Protein AF-A0A3Q3BRS3-F1 (afdb_monomer_lite)

pLDDT: mean 77.52, std 19.72, range [28.55, 97.81]

InterPro domains:
  IPR001978 Troponin [PF00992] (96-228)
  IPR027707 Troponin T [PTHR11521] (53-273)
  IPR038077 Troponin domain superfamily [G3DSA:1.20.5.350] (182-274)
  IPR038077 Troponin domain superfamily [SSF90250] (189-273)

Structure (mmCIF, N/CA/C/O backbone):
data_AF-A0A3Q3BRS3-F1
#
_entry.id   AF-A0A3Q3BRS3-F1
#
loop_
_atom_site.group_PDB
_atom_site.id
_atom_site.type_symbol
_atom_site.label_atom_id
_atom_site.label_alt_id
_atom_site.label_comp_id
_atom_site.label_asym_id
_atom_site.label_entity_id
_atom_site.label_seq_id
_atom_site.pdbx_PDB_ins_code
_atom_site.Cartn_x
_atom_site.Cartn_y
_atom_site.Cartn_z
_atom_site.occupancy
_atom_site.B_iso_or_equiv
_atom_site.auth_seq_id
_atom_site.auth_comp_id
_atom_site.auth_asym_id
_atom_site.auth_atom_id
_atom_site.pdbx_PDB_model_num
ATOM 1 N N . MET A 1 1 ? 39.383 -42.566 -36.375 1.00 56.56 1 MET A N 1
ATOM 2 C CA . MET A 1 1 ? 37.999 -42.764 -35.882 1.00 56.56 1 MET A CA 1
ATOM 3 C C . MET A 1 1 ? 37.900 -42.861 -34.356 1.00 56.56 1 MET A C 1
ATOM 5 O O . MET A 1 1 ? 36.947 -42.321 -33.819 1.00 56.56 1 MET A O 1
ATOM 9 N N . TYR A 1 2 ? 38.883 -43.426 -33.644 1.00 54.88 2 TYR A N 1
ATOM 10 C CA . TYR A 1 2 ? 38.844 -43.575 -32.175 1.00 54.88 2 TYR A CA 1
ATOM 11 C C . TYR A 1 2 ? 38.894 -42.271 -31.343 1.00 54.88 2 TYR A C 1
ATOM 13 O O . TYR A 1 2 ? 38.404 -42.244 -30.218 1.00 54.88 2 TYR A O 1
ATOM 21 N N . LEU A 1 3 ? 39.441 -41.170 -31.878 1.00 55.19 3 LEU A N 1
ATOM 22 C CA . LEU A 1 3 ? 39.523 -39.889 -31.153 1.00 55.19 3 LEU A CA 1
ATOM 23 C C . LEU A 1 3 ? 38.164 -39.174 -31.035 1.00 55.19 3 LEU A C 1
ATOM 25 O O . LEU A 1 3 ? 37.848 -38.593 -30.001 1.00 55.19 3 LEU A O 1
ATOM 29 N N . LEU A 1 4 ? 37.346 -39.241 -32.089 1.00 57.59 4 LEU A N 1
ATOM 30 C CA . LEU A 1 4 ? 36.026 -38.600 -32.141 1.00 57.59 4 LEU A CA 1
ATOM 31 C C . LEU A 1 4 ? 35.026 -39.291 -31.209 1.00 57.59 4 LEU A C 1
ATOM 33 O O . LEU A 1 4 ? 34.247 -38.623 -30.535 1.00 57.59 4 LEU A O 1
ATOM 37 N N . THR A 1 5 ? 35.098 -40.619 -31.106 1.00 64.31 5 THR A N 1
ATOM 38 C CA . THR A 1 5 ? 34.280 -41.392 -30.164 1.00 64.31 5 THR A CA 1
ATOM 39 C C . THR A 1 5 ? 34.669 -41.114 -28.710 1.00 64.31 5 THR A C 1
ATOM 41 O O . THR A 1 5 ? 33.796 -41.043 -27.850 1.00 64.31 5 THR A O 1
ATOM 44 N N . TYR A 1 6 ? 35.957 -40.884 -28.431 1.00 67.69 6 TYR A N 1
ATOM 45 C CA . TYR A 1 6 ? 36.438 -40.555 -27.085 1.00 67.69 6 TYR A CA 1
ATOM 46 C C . TYR A 1 6 ? 35.995 -39.152 -26.634 1.00 67.69 6 TYR A C 1
ATOM 48 O O . TYR A 1 6 ? 35.529 -38.978 -25.508 1.00 67.69 6 TYR A O 1
ATOM 56 N N . PHE A 1 7 ? 36.058 -38.159 -27.529 1.00 68.25 7 PHE A N 1
ATOM 57 C CA . PHE A 1 7 ? 35.577 -36.800 -27.250 1.00 68.25 7 PHE A CA 1
ATOM 58 C C . PHE A 1 7 ? 34.060 -36.740 -27.046 1.00 68.25 7 PHE A C 1
ATOM 60 O O . PHE A 1 7 ? 33.596 -36.062 -26.130 1.00 68.25 7 PHE A O 1
ATOM 67 N N . ALA A 1 8 ? 33.290 -37.483 -27.846 1.00 66.94 8 ALA A N 1
ATOM 68 C CA . ALA A 1 8 ? 31.842 -37.567 -27.679 1.00 66.94 8 ALA A CA 1
ATOM 69 C C . ALA A 1 8 ? 31.458 -38.224 -26.341 1.00 66.94 8 ALA A C 1
ATOM 71 O O . ALA A 1 8 ? 30.594 -37.715 -25.632 1.00 66.94 8 ALA A O 1
ATOM 72 N N . CYS A 1 9 ? 32.142 -39.305 -25.952 1.00 62.88 9 CYS A N 1
ATOM 73 C CA . CYS A 1 9 ? 31.874 -40.003 -24.693 1.00 62.88 9 CYS A CA 1
ATOM 74 C C . CYS A 1 9 ? 32.249 -39.150 -23.463 1.00 62.88 9 CYS A C 1
ATOM 76 O O . CYS A 1 9 ? 31.481 -39.067 -22.507 1.00 62.88 9 CYS A O 1
ATOM 78 N N . SER A 1 10 ? 33.379 -38.434 -23.518 1.00 67.94 10 SER A N 1
ATOM 79 C CA . SER A 1 10 ? 33.815 -37.518 -22.451 1.00 67.94 10 SER A CA 1
ATOM 80 C C . SER A 1 10 ? 32.865 -36.325 -22.268 1.00 67.94 10 SER A C 1
ATOM 82 O O . SER A 1 10 ? 32.506 -35.977 -21.143 1.00 67.94 10 SER A O 1
ATOM 84 N N . ALA A 1 11 ? 32.375 -35.736 -23.366 1.00 69.81 11 ALA A N 1
ATOM 85 C CA . ALA A 1 11 ? 31.411 -34.636 -23.307 1.00 69.81 11 ALA A CA 1
ATOM 86 C C . ALA A 1 11 ? 30.069 -35.066 -22.687 1.00 69.81 11 ALA A C 1
ATOM 88 O O . ALA A 1 11 ? 29.505 -34.335 -21.874 1.00 69.81 11 ALA A O 1
ATOM 89 N N . ILE A 1 12 ? 29.584 -36.269 -23.012 1.00 73.06 12 ILE A N 1
ATOM 90 C CA . ILE A 1 12 ? 28.357 -36.828 -22.424 1.00 73.06 12 ILE A CA 1
ATOM 91 C C . ILE A 1 12 ? 28.544 -37.079 -20.923 1.00 73.06 12 ILE A C 1
ATOM 93 O O . ILE A 1 12 ? 27.662 -36.733 -20.136 1.00 73.06 12 ILE A O 1
ATOM 97 N N . LEU A 1 13 ? 29.703 -37.604 -20.510 1.00 72.00 13 LEU A N 1
ATOM 98 C CA . LEU A 1 13 ? 30.011 -37.841 -19.099 1.00 72.00 13 LEU A CA 1
ATOM 99 C C . LEU A 1 13 ? 30.055 -36.531 -18.294 1.00 72.00 13 LEU A C 1
ATOM 101 O O . LEU A 1 13 ? 29.516 -36.468 -17.192 1.00 72.00 13 LEU A O 1
ATOM 105 N N . LEU A 1 14 ? 30.637 -35.465 -18.855 1.00 72.25 14 LEU A N 1
ATOM 106 C CA . LEU A 1 14 ? 30.684 -34.146 -18.216 1.00 72.25 14 LEU A CA 1
ATOM 107 C C . LEU A 1 14 ? 29.297 -33.497 -18.106 1.00 72.25 14 LEU A C 1
ATOM 109 O O . LEU A 1 14 ? 28.989 -32.875 -17.088 1.00 72.25 14 LEU A O 1
ATOM 113 N N . ILE A 1 15 ? 28.429 -33.672 -19.105 1.00 72.06 15 ILE A N 1
ATOM 114 C CA . ILE A 1 15 ? 27.041 -33.186 -19.054 1.00 72.06 15 ILE A CA 1
ATOM 115 C C . ILE A 1 15 ? 26.241 -33.957 -17.996 1.00 72.06 15 ILE A C 1
ATOM 117 O O . ILE A 1 15 ? 25.484 -33.352 -17.236 1.00 72.06 15 ILE A O 1
ATOM 121 N N . TYR A 1 16 ? 26.446 -35.272 -17.886 1.00 67.62 16 TYR A N 1
ATOM 122 C CA . TYR A 1 16 ? 25.816 -36.086 -16.845 1.00 67.62 16 TYR A CA 1
ATOM 123 C C . TYR A 1 16 ? 26.307 -35.713 -15.443 1.00 67.62 16 TYR A C 1
ATOM 125 O O . TYR A 1 16 ? 25.488 -35.528 -14.547 1.00 67.62 16 TYR A O 1
ATOM 133 N N . LEU A 1 17 ? 27.617 -35.532 -15.248 1.00 64.69 17 LEU A N 1
ATOM 134 C CA . LEU A 1 17 ? 28.199 -35.149 -13.956 1.00 64.69 17 LEU A CA 1
ATOM 135 C C . LEU A 1 17 ? 27.763 -33.744 -13.519 1.00 64.69 17 LEU A C 1
ATOM 137 O O . LEU A 1 17 ? 27.418 -33.541 -12.356 1.00 64.69 17 LEU A O 1
ATOM 141 N N . THR A 1 18 ? 27.714 -32.782 -14.444 1.00 64.62 18 THR A N 1
ATOM 142 C CA . THR A 1 18 ? 27.226 -31.423 -14.150 1.00 64.62 18 THR A CA 1
ATOM 143 C C . THR A 1 18 ? 25.722 -31.400 -13.883 1.00 64.62 18 THR A C 1
ATOM 145 O O . THR A 1 18 ? 25.288 -30.713 -12.960 1.00 64.62 18 THR A O 1
ATOM 148 N N . SER A 1 19 ? 24.934 -32.209 -14.600 1.00 64.06 19 SER A N 1
ATOM 149 C CA . SER A 1 19 ? 23.496 -32.363 -14.342 1.00 64.06 19 SER A CA 1
ATOM 150 C C . SER A 1 19 ? 23.216 -33.046 -13.001 1.00 64.06 19 SER A C 1
ATOM 152 O O . SER A 1 19 ? 22.357 -32.575 -12.261 1.00 64.06 19 SER A O 1
ATOM 154 N N . LEU A 1 20 ? 23.964 -34.094 -12.627 1.00 59.91 20 LEU A N 1
ATOM 155 C CA . LEU A 1 20 ? 23.845 -34.736 -11.310 1.00 59.91 20 LEU A CA 1
ATOM 156 C C . LEU A 1 20 ? 24.247 -33.796 -10.171 1.00 59.91 20 LEU A C 1
ATOM 158 O O . LEU A 1 20 ? 23.610 -33.810 -9.119 1.00 59.91 20 LEU A O 1
ATOM 162 N N . HIS A 1 21 ? 25.285 -32.980 -10.358 1.00 63.59 21 HIS A N 1
ATOM 163 C CA . HIS A 1 21 ? 25.712 -32.015 -9.347 1.00 63.59 21 HIS A CA 1
ATOM 164 C C . HIS A 1 21 ? 24.680 -30.891 -9.176 1.00 63.59 21 HIS A C 1
ATOM 166 O O . HIS A 1 21 ? 24.388 -30.485 -8.054 1.00 63.59 21 HIS A O 1
ATOM 172 N N . TYR A 1 22 ? 24.070 -30.429 -10.273 1.00 59.56 22 TYR A N 1
ATOM 173 C CA . TYR A 1 22 ? 22.986 -29.447 -10.227 1.00 59.56 22 TYR A CA 1
ATOM 174 C C . TYR A 1 22 ? 21.724 -30.023 -9.573 1.00 59.56 22 TYR A C 1
ATOM 176 O O . TYR A 1 22 ? 21.098 -29.352 -8.757 1.00 59.56 22 TYR A O 1
ATOM 184 N N . PHE A 1 23 ? 21.393 -31.285 -9.866 1.00 60.50 23 PHE A N 1
ATOM 185 C CA . PHE A 1 23 ? 20.271 -31.988 -9.246 1.00 60.50 23 PHE A CA 1
ATOM 186 C C . PHE A 1 23 ? 20.494 -32.184 -7.741 1.00 60.50 23 PHE A C 1
ATOM 188 O O . PHE A 1 23 ? 19.597 -31.893 -6.959 1.00 60.50 23 PHE A O 1
ATOM 195 N N . ASN A 1 24 ? 21.706 -32.572 -7.325 1.00 65.06 24 ASN A N 1
ATOM 196 C CA . ASN A 1 24 ? 22.074 -32.652 -5.910 1.00 65.06 24 ASN A CA 1
ATOM 197 C C . ASN A 1 24 ? 22.022 -31.280 -5.227 1.00 65.06 24 ASN A C 1
ATOM 199 O O . ASN A 1 24 ? 21.492 -31.163 -4.133 1.00 65.06 24 ASN A O 1
ATOM 203 N N . TYR A 1 25 ? 22.512 -30.212 -5.856 1.00 67.50 25 TYR A N 1
ATOM 204 C CA . TYR A 1 25 ? 22.455 -28.878 -5.251 1.00 67.50 25 TYR A CA 1
ATOM 205 C C . TYR A 1 25 ? 21.010 -28.392 -5.058 1.00 67.50 25 TYR A C 1
ATOM 207 O O . TYR A 1 25 ? 20.679 -27.802 -4.029 1.00 67.50 25 TYR A O 1
ATOM 215 N N . LEU A 1 26 ? 20.132 -28.682 -6.023 1.00 66.56 26 LEU A N 1
ATOM 216 C CA . LEU A 1 26 ? 18.715 -28.344 -5.933 1.00 66.56 26 LEU A CA 1
ATOM 217 C C . LEU A 1 26 ? 18.011 -29.168 -4.848 1.00 66.56 26 LEU A C 1
ATOM 219 O O . LEU A 1 26 ? 17.257 -28.601 -4.061 1.00 66.56 26 LEU A O 1
ATOM 223 N N . THR A 1 27 ? 18.298 -30.470 -4.742 1.00 69.88 27 THR A N 1
ATOM 224 C CA . THR A 1 27 ? 17.746 -31.302 -3.666 1.00 69.88 27 THR A CA 1
ATOM 225 C C . THR A 1 27 ? 18.261 -30.844 -2.302 1.00 69.88 27 THR A C 1
ATOM 227 O O . THR A 1 27 ? 17.444 -30.617 -1.416 1.00 69.88 27 THR A O 1
ATOM 230 N N . TYR A 1 28 ? 19.565 -30.596 -2.133 1.00 72.12 28 TYR A N 1
ATOM 231 C CA . TYR A 1 28 ? 20.139 -30.049 -0.894 1.00 72.12 28 TYR A CA 1
ATOM 232 C C . TYR A 1 28 ? 19.520 -28.699 -0.507 1.00 72.12 28 TYR A C 1
ATOM 234 O O . TYR A 1 28 ? 19.203 -28.489 0.662 1.00 72.12 28 TYR A O 1
ATOM 242 N N . SER A 1 29 ? 19.292 -27.803 -1.471 1.00 75.12 29 SER A N 1
ATOM 243 C CA . SER A 1 29 ? 18.639 -26.514 -1.219 1.00 75.12 29 SER A CA 1
ATOM 244 C C . SER A 1 29 ? 17.191 -26.681 -0.757 1.00 75.12 29 SER A C 1
ATOM 246 O O . SER A 1 29 ? 16.761 -25.949 0.131 1.00 75.12 29 SER A O 1
ATOM 248 N N . VAL A 1 30 ? 16.441 -27.626 -1.332 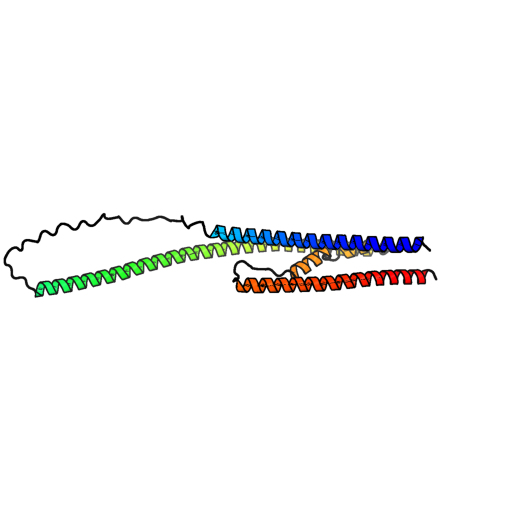1.00 75.44 30 VAL A N 1
ATOM 249 C CA . VAL A 1 30 ? 15.053 -27.915 -0.934 1.00 75.44 30 VAL A CA 1
ATOM 250 C C . VAL A 1 30 ? 15.010 -28.578 0.444 1.00 75.44 30 VAL A C 1
ATOM 252 O O . VAL A 1 30 ? 14.204 -28.173 1.277 1.00 75.44 30 VAL A O 1
ATOM 255 N N . TYR A 1 31 ? 15.916 -29.518 0.734 1.00 75.69 31 TYR A N 1
ATOM 256 C CA . TYR A 1 31 ? 16.049 -30.123 2.064 1.00 75.69 31 TYR A CA 1
ATOM 257 C C . TYR A 1 31 ? 16.415 -29.089 3.132 1.00 75.69 31 TYR A C 1
ATOM 259 O O . TYR A 1 31 ? 15.837 -29.115 4.215 1.00 75.69 31 TYR A O 1
ATOM 267 N N . LEU A 1 32 ? 17.317 -28.149 2.833 1.00 81.06 32 LEU A N 1
ATOM 268 C CA . LEU A 1 32 ? 17.697 -27.085 3.763 1.00 81.06 32 LEU A CA 1
ATOM 269 C C . LEU A 1 32 ? 16.533 -26.119 4.026 1.00 81.06 32 LEU A C 1
ATOM 271 O O . LEU A 1 32 ? 16.291 -25.762 5.173 1.00 81.06 32 LEU A O 1
ATOM 275 N N . LEU A 1 33 ? 15.775 -25.747 2.988 1.00 80.38 33 LEU A N 1
ATOM 276 C CA . LEU A 1 33 ? 14.562 -24.930 3.122 1.00 80.38 33 LEU A CA 1
ATOM 277 C C . LEU A 1 33 ? 13.484 -25.643 3.943 1.00 80.38 33 LEU A C 1
ATOM 279 O O . LEU A 1 33 ? 12.846 -25.022 4.788 1.00 80.38 33 LEU A O 1
ATOM 283 N N . HIS A 1 34 ? 13.314 -26.949 3.734 1.00 84.50 34 HIS A N 1
ATOM 284 C CA . HIS A 1 34 ? 12.371 -27.768 4.486 1.00 84.50 34 HIS A CA 1
ATOM 285 C C . HIS A 1 34 ? 12.792 -27.914 5.957 1.00 84.50 34 HIS A C 1
ATOM 287 O O . HIS A 1 34 ? 11.955 -27.805 6.848 1.00 84.50 34 HIS A O 1
ATOM 293 N N . LEU A 1 35 ? 14.088 -28.094 6.232 1.00 84.38 35 LEU A N 1
ATOM 294 C CA . LEU A 1 35 ? 14.627 -28.148 7.594 1.00 84.38 35 LEU A CA 1
ATOM 295 C C . LEU A 1 35 ? 14.466 -26.802 8.320 1.00 84.38 35 LEU A C 1
ATOM 297 O O . LEU A 1 35 ? 14.126 -26.778 9.498 1.00 84.38 35 LEU A O 1
ATOM 301 N N . LEU A 1 36 ? 14.655 -25.686 7.610 1.00 87.81 36 LEU A N 1
ATOM 302 C CA . LEU A 1 36 ? 14.482 -24.330 8.141 1.00 87.81 36 LEU A CA 1
ATOM 303 C C . LEU A 1 36 ? 12.999 -24.019 8.408 1.00 87.81 36 LEU A C 1
ATOM 305 O O . LEU A 1 36 ? 12.672 -23.439 9.438 1.00 87.81 36 LEU A O 1
ATOM 309 N N . LEU A 1 37 ? 12.092 -24.476 7.538 1.00 85.81 37 LEU A N 1
ATOM 310 C CA . LEU A 1 37 ? 10.646 -24.392 7.759 1.00 85.81 37 LEU A CA 1
ATOM 311 C C . LEU A 1 37 ? 10.212 -25.213 8.983 1.00 85.81 37 LEU A C 1
ATOM 313 O O . LEU A 1 37 ? 9.447 -24.713 9.804 1.00 85.81 37 LEU A O 1
ATOM 317 N N . ILE A 1 38 ? 10.719 -26.445 9.128 1.00 86.38 38 ILE A N 1
ATOM 318 C CA . ILE A 1 38 ? 10.467 -27.284 10.309 1.00 86.38 38 ILE A CA 1
ATOM 319 C C . ILE A 1 38 ? 10.988 -26.586 11.566 1.00 86.38 38 ILE A C 1
ATOM 321 O O . ILE A 1 38 ? 10.242 -26.491 12.532 1.00 86.38 38 ILE A O 1
ATOM 325 N N . ALA A 1 39 ? 12.212 -26.047 11.539 1.00 84.75 39 ALA A N 1
ATOM 326 C CA . ALA A 1 39 ? 12.790 -25.322 12.667 1.00 84.75 39 ALA A CA 1
ATOM 327 C C . ALA A 1 39 ? 11.922 -24.118 13.079 1.00 84.75 39 ALA A C 1
ATOM 329 O O . ALA A 1 39 ? 11.614 -23.971 14.260 1.00 84.75 39 ALA A O 1
ATOM 330 N N . LEU A 1 40 ? 11.455 -23.319 12.111 1.00 86.56 40 LEU A N 1
ATOM 331 C CA . LEU A 1 40 ? 10.566 -22.178 12.355 1.00 86.56 40 LEU A CA 1
ATOM 332 C C . LEU A 1 40 ? 9.203 -22.599 12.921 1.00 86.56 40 LEU A C 1
ATOM 334 O O . LEU A 1 40 ? 8.700 -21.964 13.846 1.00 86.56 40 LEU A O 1
ATOM 338 N N . LEU A 1 41 ? 8.619 -23.682 12.401 1.00 84.75 41 LEU A N 1
ATOM 339 C CA . LEU A 1 41 ? 7.368 -24.247 12.911 1.00 84.75 41 LEU A CA 1
ATOM 340 C C . LEU A 1 41 ? 7.532 -24.790 14.332 1.00 84.75 41 LEU A C 1
ATOM 342 O O . LEU A 1 41 ? 6.656 -24.572 15.161 1.00 84.75 41 LEU A O 1
ATOM 346 N N . THR A 1 42 ? 8.656 -25.444 14.638 1.00 84.12 42 THR A N 1
ATOM 347 C CA . THR A 1 42 ? 8.944 -25.919 15.995 1.00 84.12 42 THR A CA 1
ATOM 348 C C . THR A 1 42 ? 9.180 -24.770 16.966 1.00 84.12 42 THR A C 1
ATOM 350 O O . THR A 1 42 ? 8.658 -24.823 18.071 1.00 84.12 42 THR A O 1
ATOM 353 N N . THR A 1 43 ? 9.878 -23.699 16.566 1.00 80.62 43 THR A N 1
ATOM 354 C CA . THR A 1 43 ? 10.037 -22.507 17.415 1.00 80.62 43 THR A CA 1
ATOM 355 C C . THR A 1 43 ? 8.721 -21.768 17.615 1.00 80.62 43 THR A C 1
ATOM 357 O O . THR A 1 43 ? 8.470 -21.276 18.706 1.00 80.62 43 THR A O 1
ATOM 360 N N . PHE A 1 44 ? 7.857 -21.725 16.597 1.00 84.38 44 PHE A N 1
ATOM 361 C CA . PHE A 1 44 ? 6.526 -21.137 16.715 1.00 84.38 44 PHE A CA 1
ATOM 362 C C . PHE A 1 44 ? 5.642 -21.953 17.670 1.00 84.38 44 PHE A C 1
ATOM 364 O O . PHE A 1 44 ? 5.017 -21.373 18.547 1.00 84.38 44 PHE A O 1
ATOM 371 N N . LEU A 1 45 ? 5.656 -23.290 17.572 1.00 78.62 45 LEU A N 1
ATOM 372 C CA . LEU A 1 45 ? 4.925 -24.157 18.504 1.00 78.62 45 LEU A CA 1
ATOM 373 C C . LEU A 1 45 ? 5.453 -24.066 19.943 1.00 78.62 45 LEU A C 1
ATOM 375 O O . LEU A 1 45 ? 4.648 -24.028 20.866 1.00 78.62 45 LEU A O 1
ATOM 379 N N . LEU A 1 46 ? 6.777 -24.028 20.139 1.00 73.19 46 LEU A N 1
ATOM 380 C CA . LEU A 1 46 ? 7.369 -23.850 21.471 1.00 73.19 46 LEU A CA 1
ATOM 381 C C . LEU A 1 46 ? 7.010 -22.481 22.066 1.00 73.19 46 LEU A C 1
ATOM 383 O O . LEU A 1 46 ? 6.635 -22.414 23.230 1.00 73.19 46 LEU A O 1
ATOM 387 N N . CYS A 1 47 ? 7.038 -21.419 21.257 1.00 61.59 47 CYS A N 1
ATOM 388 C CA . CYS A 1 47 ? 6.655 -20.072 21.683 1.00 61.59 47 CYS A CA 1
ATOM 389 C C . CYS A 1 47 ? 5.156 -19.981 22.027 1.00 61.59 47 CYS A C 1
ATOM 391 O O . CYS A 1 47 ? 4.794 -19.359 23.019 1.00 61.59 47 CYS A O 1
ATOM 393 N N . SER A 1 48 ? 4.282 -20.678 21.288 1.00 58.00 48 SER A N 1
ATOM 394 C CA . SER A 1 48 ? 2.853 -20.779 21.627 1.00 58.00 48 SER A CA 1
ATOM 395 C C . SER A 1 48 ? 2.564 -21.595 22.894 1.00 58.00 48 SER A C 1
ATOM 397 O O . SER A 1 48 ? 1.482 -21.456 23.455 1.00 58.00 48 SER A O 1
ATOM 399 N N . SER A 1 49 ? 3.486 -22.450 23.351 1.00 45.97 49 SER A N 1
ATOM 400 C CA . SER A 1 49 ? 3.351 -23.161 24.632 1.00 45.97 49 SER A CA 1
ATOM 401 C C . SER A 1 49 ? 3.901 -22.375 25.827 1.00 45.97 49 SER A C 1
ATOM 403 O O . SER A 1 49 ? 3.478 -22.645 26.946 1.00 45.97 49 SER A O 1
ATOM 405 N N . GLU A 1 50 ? 4.789 -21.397 25.617 1.00 46.62 50 GLU A N 1
ATOM 406 C CA . GLU A 1 50 ? 5.276 -20.507 26.686 1.00 46.62 50 GLU A CA 1
ATOM 407 C C . GLU A 1 50 ? 4.281 -19.381 27.037 1.00 46.62 50 GLU A C 1
ATOM 409 O O . GLU A 1 50 ? 4.302 -18.894 28.162 1.00 46.62 50 GLU A O 1
ATOM 414 N N . GLU A 1 51 ? 3.343 -19.021 26.150 1.00 43.69 51 GLU A N 1
ATOM 415 C CA . GLU A 1 51 ? 2.310 -18.003 26.441 1.00 43.69 51 GLU A CA 1
ATOM 416 C C . GLU A 1 51 ? 1.119 -18.505 27.287 1.00 43.69 51 GLU A C 1
ATOM 418 O O . GLU A 1 51 ? 0.246 -17.717 27.637 1.00 43.69 51 GLU A O 1
ATOM 423 N N . GLN A 1 52 ? 1.066 -19.788 27.665 1.00 39.59 52 GLN A N 1
ATOM 424 C CA . GLN A 1 52 ? 0.029 -20.325 28.571 1.00 39.59 52 GLN A CA 1
ATOM 425 C C . GLN A 1 52 ? 0.505 -20.528 30.019 1.00 39.59 52 GLN A C 1
ATOM 427 O O . GLN A 1 52 ? -0.179 -21.185 30.801 1.00 39.59 52 GLN A O 1
ATOM 432 N N . GLY A 1 53 ? 1.660 -19.970 30.389 1.00 38.72 53 GLY A N 1
ATOM 433 C CA . GLY A 1 53 ? 2.256 -20.151 31.714 1.00 38.72 53 GLY A CA 1
ATOM 434 C C . GLY A 1 53 ? 2.922 -18.899 32.272 1.00 38.72 53 GLY A C 1
ATOM 435 O O . GLY A 1 53 ? 4.032 -18.995 32.787 1.00 38.72 53 GLY A O 1
ATOM 436 N N . VAL A 1 54 ? 2.270 -17.741 32.166 1.00 33.06 54 VAL A N 1
ATOM 437 C CA . VAL A 1 54 ? 2.546 -16.593 33.039 1.00 33.06 54 VAL A CA 1
ATOM 438 C C . VAL A 1 54 ? 1.198 -16.087 33.518 1.00 33.06 54 VAL A C 1
ATOM 440 O O . VAL A 1 54 ? 0.483 -15.402 32.791 1.00 33.06 54 VAL A O 1
ATOM 443 N N . ASP A 1 55 ? 0.848 -16.554 34.713 1.00 31.48 55 ASP A N 1
ATOM 444 C CA . ASP A 1 55 ? -0.315 -16.123 35.461 1.00 31.48 55 ASP A CA 1
ATOM 445 C C . ASP A 1 55 ? -0.343 -14.599 35.571 1.00 31.48 55 ASP A C 1
ATOM 447 O O . ASP A 1 55 ? 0.661 -13.925 35.815 1.00 31.48 55 ASP A O 1
ATOM 451 N N . GLU A 1 56 ? -1.551 -14.111 35.338 1.00 41.88 56 GLU A N 1
ATOM 452 C CA . GLU A 1 56 ? -2.066 -12.802 35.671 1.00 41.88 56 GLU A CA 1
ATOM 453 C C . GLU A 1 56 ? -1.694 -12.451 37.114 1.00 41.88 56 GLU A C 1
ATOM 455 O O . GLU A 1 56 ? -2.157 -13.116 38.031 1.00 41.88 56 GLU A O 1
ATOM 460 N N . GLU A 1 57 ? -0.909 -11.398 37.332 1.00 35.62 57 GLU A N 1
ATOM 461 C CA . GLU A 1 57 ? -0.960 -10.629 38.576 1.00 35.62 57 GLU A CA 1
ATOM 462 C C . GLU A 1 57 ? -0.273 -9.263 38.391 1.00 35.62 57 GLU A C 1
ATOM 464 O O . GLU A 1 57 ? 0.776 -9.154 37.760 1.00 35.62 57 GLU A O 1
ATOM 469 N N . GLU A 1 58 ? -0.911 -8.243 38.976 1.00 33.19 58 GLU A N 1
ATOM 470 C CA . GLU A 1 58 ? -0.466 -6.853 39.189 1.00 33.19 58 GLU A CA 1
ATOM 471 C C . GLU A 1 58 ? -0.809 -5.785 38.127 1.00 33.19 58 GLU A C 1
ATOM 473 O O . GLU A 1 58 ? 0.028 -5.306 37.371 1.00 33.19 58 GLU A O 1
ATOM 478 N N . GLU A 1 59 ? -2.046 -5.281 38.209 1.00 31.34 59 GLU A N 1
ATOM 479 C CA . GLU A 1 59 ? -2.290 -3.829 38.286 1.00 31.34 59 GLU A CA 1
ATOM 480 C C . GLU A 1 59 ? -3.527 -3.595 39.183 1.00 31.34 59 GLU A C 1
ATOM 482 O O . GLU A 1 59 ? -4.675 -3.625 38.741 1.00 31.34 59 GLU A O 1
ATOM 487 N N . GLN A 1 60 ? -3.284 -3.457 40.491 1.00 28.55 60 GLN A N 1
ATOM 488 C CA . GLN A 1 60 ? -4.231 -2.884 41.452 1.00 28.55 60 GLN A CA 1
ATOM 489 C C . GLN A 1 60 ? -3.975 -1.372 41.508 1.00 28.55 60 GLN A C 1
ATOM 491 O O . GLN A 1 60 ? -2.899 -0.949 41.924 1.00 28.55 60 GLN A O 1
ATOM 496 N N . GLU A 1 61 ? -4.957 -0.566 41.102 1.00 32.03 61 GLU A N 1
ATOM 497 C CA . GLU A 1 61 ? -5.073 0.820 41.565 1.00 32.03 61 GLU A CA 1
ATOM 498 C C . GLU A 1 61 ? -5.836 0.817 42.902 1.00 32.03 61 GLU A C 1
ATOM 500 O O . GLU A 1 61 ? -6.941 0.278 43.004 1.00 32.03 61 GLU A O 1
ATOM 505 N N . GLU A 1 62 ? -5.197 1.403 43.917 1.00 31.56 62 GLU A N 1
ATOM 506 C CA . GLU A 1 62 ? -5.793 1.951 45.143 1.00 31.56 62 GLU A CA 1
ATOM 507 C C . GLU A 1 62 ? -6.880 2.992 44.755 1.00 31.56 62 GLU A C 1
ATOM 509 O O . GLU A 1 62 ? -6.833 3.564 43.670 1.00 31.56 62 GLU A O 1
ATOM 514 N N . GLU A 1 63 ? -7.921 3.302 45.521 1.00 32.00 63 GLU A N 1
ATOM 515 C CA . GLU A 1 63 ? -8.039 3.466 46.966 1.00 32.00 63 GLU A CA 1
ATOM 516 C C . GLU A 1 63 ? -9.497 3.214 47.406 1.00 32.00 63 GLU A C 1
ATOM 518 O O . GLU A 1 63 ? -10.438 3.364 46.628 1.00 32.00 63 GLU A O 1
ATOM 523 N N . GLU A 1 64 ? -9.655 2.874 48.684 1.00 31.83 64 GLU A N 1
ATOM 524 C CA . GLU A 1 64 ? -10.383 3.653 49.705 1.00 31.83 64 GLU A CA 1
ATOM 525 C C . GLU A 1 64 ? -11.162 2.777 50.697 1.00 31.83 64 GLU A C 1
ATOM 527 O O . GLU A 1 64 ? -11.808 1.780 50.379 1.00 31.83 64 GLU A O 1
ATOM 532 N N . GLU A 1 65 ? -10.970 3.153 51.956 1.00 47.28 65 GLU A N 1
ATOM 533 C CA . GLU A 1 65 ? -11.262 2.434 53.181 1.00 47.28 65 GLU A CA 1
ATOM 534 C C . GLU A 1 65 ? -12.756 2.162 53.383 1.00 47.28 65 GLU A C 1
ATOM 536 O O . GLU A 1 65 ? -13.541 3.092 53.537 1.00 47.28 65 GLU A O 1
ATOM 541 N N . GLU A 1 66 ? -13.127 0.899 53.594 1.00 34.50 66 GLU A N 1
ATOM 542 C CA . GLU A 1 66 ? -14.241 0.588 54.488 1.00 34.50 66 GLU A CA 1
ATOM 543 C C . GLU A 1 66 ? -13.815 -0.455 55.519 1.00 34.50 66 GLU A C 1
ATOM 545 O O . GLU A 1 66 ? -13.376 -1.568 55.220 1.00 34.50 66 GLU A O 1
ATOM 550 N N . GLY A 1 67 ? -13.886 -0.014 56.774 1.00 34.62 67 GLY A N 1
ATOM 551 C CA . GLY A 1 67 ? -13.430 -0.721 57.950 1.00 34.62 67 GLY A CA 1
ATOM 552 C C . GLY A 1 67 ? -13.982 -2.136 58.047 1.00 34.62 67 GLY A C 1
ATOM 553 O O . GLY A 1 67 ? -15.189 -2.366 58.113 1.00 34.62 67 GLY A O 1
ATOM 554 N N . ILE A 1 68 ? -13.057 -3.081 58.190 1.00 33.12 68 ILE A N 1
ATOM 555 C CA . ILE A 1 68 ? -13.334 -4.395 58.753 1.00 33.12 68 ILE A CA 1
ATOM 556 C C . ILE A 1 68 ? -13.750 -4.172 60.210 1.00 33.12 68 ILE A C 1
ATOM 558 O O . ILE A 1 68 ? -12.933 -4.132 61.132 1.00 33.12 68 ILE A O 1
ATOM 562 N N . ILE A 1 69 ? -15.052 -4.014 60.422 1.00 37.03 69 ILE A N 1
ATOM 563 C CA . ILE A 1 69 ? -15.673 -4.295 61.708 1.00 37.03 69 ILE A CA 1
ATOM 564 C C . ILE A 1 69 ? -15.442 -5.793 61.936 1.00 37.03 69 ILE A C 1
ATOM 566 O O . ILE A 1 69 ? -15.906 -6.632 61.164 1.00 37.03 69 ILE A O 1
ATOM 570 N N . GLY A 1 70 ? -14.642 -6.115 62.957 1.00 41.97 70 GLY A N 1
ATOM 571 C CA . GLY A 1 70 ? -14.357 -7.484 63.386 1.00 41.97 70 GLY A CA 1
ATOM 572 C C . GLY A 1 70 ? -15.633 -8.301 63.635 1.00 41.97 70 GLY A C 1
ATOM 573 O O . GLY A 1 70 ? -16.732 -7.745 63.667 1.00 41.97 70 GLY A O 1
ATOM 574 N N . PRO A 1 71 ? -15.513 -9.628 63.816 1.00 39.16 71 PRO A N 1
ATOM 575 C CA . PRO A 1 71 ? -16.659 -10.531 63.860 1.00 39.16 71 PRO A CA 1
ATOM 576 C C . PRO A 1 71 ? -17.697 -10.001 64.849 1.00 39.16 71 PRO A C 1
ATOM 578 O O . PRO A 1 71 ? -17.373 -9.780 66.016 1.00 39.16 71 PRO A O 1
ATOM 581 N N . PHE A 1 72 ? -18.924 -9.763 64.376 1.00 37.84 72 PHE A N 1
ATOM 582 C CA . PHE A 1 72 ? -20.051 -9.387 65.223 1.00 37.84 72 PHE A CA 1
ATOM 583 C C . PHE A 1 72 ? -20.266 -10.512 66.240 1.00 37.84 72 PHE A C 1
ATOM 585 O O . PHE A 1 72 ? -20.912 -11.525 65.969 1.00 37.84 72 PHE A O 1
ATOM 592 N N . ILE A 1 73 ? -19.649 -10.358 67.409 1.00 42.00 73 ILE A N 1
ATOM 593 C CA . ILE A 1 73 ? -19.897 -11.175 68.584 1.00 42.00 73 ILE A CA 1
ATOM 594 C C . ILE A 1 73 ? -21.341 -10.871 68.955 1.00 42.00 73 ILE A C 1
ATOM 596 O O . ILE A 1 73 ? -21.630 -9.794 69.476 1.00 42.00 73 ILE A O 1
ATOM 600 N N . MET A 1 74 ? -22.257 -11.796 68.659 1.00 46.94 74 MET A N 1
ATOM 601 C CA . MET A 1 74 ? -23.604 -11.716 69.208 1.00 46.94 74 MET A CA 1
ATOM 602 C C . MET A 1 74 ? -23.478 -11.578 70.732 1.00 46.94 74 MET A C 1
ATOM 604 O O . MET A 1 74 ? -22.911 -12.476 71.367 1.00 46.94 74 MET A O 1
ATOM 608 N N . PRO A 1 75 ? -23.960 -10.484 71.347 1.00 44.34 75 PRO A N 1
ATOM 609 C CA . PRO A 1 75 ? -24.018 -10.418 72.794 1.00 44.34 75 PRO A CA 1
ATOM 610 C C . PRO A 1 75 ? -24.933 -11.550 73.258 1.00 44.34 75 PRO A C 1
ATOM 612 O O . PRO A 1 75 ? -26.028 -11.729 72.724 1.00 44.34 75 PRO A O 1
ATOM 615 N N . ASN A 1 76 ? -24.449 -12.341 74.218 1.00 38.47 76 ASN A N 1
ATOM 616 C CA . ASN A 1 76 ? -25.204 -13.404 74.875 1.00 38.47 76 ASN A CA 1
ATOM 617 C C . ASN A 1 76 ? -26.654 -12.948 75.105 1.00 38.47 76 ASN A C 1
ATOM 619 O O . ASN A 1 76 ? -26.882 -11.980 75.835 1.00 38.47 76 ASN A O 1
ATOM 623 N N . LEU A 1 77 ? -27.618 -13.641 74.485 1.00 48.50 77 LEU A N 1
ATOM 624 C CA . LEU A 1 77 ? -29.041 -13.478 74.768 1.00 48.50 77 LEU A CA 1
ATOM 625 C C . LEU A 1 77 ? -29.276 -13.886 76.226 1.00 48.50 77 LEU A C 1
ATOM 627 O O . LEU A 1 77 ? -29.553 -15.043 76.535 1.00 48.50 77 LEU A O 1
ATOM 631 N N . ILE A 1 78 ? -29.161 -12.925 77.135 1.00 50.69 78 ILE A N 1
ATOM 632 C CA . ILE A 1 78 ? -29.802 -13.010 78.439 1.00 50.69 78 ILE A CA 1
ATOM 633 C C . ILE A 1 78 ? -31.295 -12.811 78.158 1.00 50.69 78 ILE A C 1
ATOM 635 O O . ILE A 1 78 ? -31.660 -11.760 77.624 1.00 50.69 78 ILE A O 1
ATOM 639 N N . PRO A 1 79 ? -32.165 -13.789 78.473 1.00 52.59 79 PRO A N 1
ATOM 640 C CA . PRO A 1 79 ? -33.600 -13.623 78.303 1.00 52.59 79 PRO A CA 1
ATOM 641 C C . PRO A 1 79 ? -34.035 -12.383 79.092 1.00 52.59 79 PRO A C 1
ATOM 643 O O . PRO A 1 79 ? -33.776 -12.331 80.301 1.00 52.59 79 PRO A O 1
ATOM 646 N N . PRO A 1 80 ? -34.647 -11.368 78.457 1.00 55.03 80 PRO A N 1
ATOM 647 C CA . PRO A 1 80 ? -35.137 -10.218 79.192 1.00 55.03 80 PRO A CA 1
ATOM 648 C C . PRO A 1 80 ? -36.169 -10.724 80.199 1.00 55.03 80 PRO A C 1
ATOM 650 O O . PRO A 1 80 ? -37.175 -11.332 79.827 1.00 55.03 80 PRO A O 1
ATOM 653 N N . LYS A 1 81 ? -35.893 -10.518 81.493 1.00 50.06 81 LYS A N 1
ATOM 654 C CA . LYS A 1 81 ? -36.895 -10.722 82.538 1.00 50.06 81 LYS A CA 1
ATOM 655 C C . LYS A 1 81 ? -38.067 -9.809 82.210 1.00 50.06 81 LYS A C 1
ATOM 657 O O . LYS A 1 81 ? -37.913 -8.593 82.238 1.00 50.06 81 LYS A O 1
ATOM 662 N N . ILE A 1 82 ? -39.201 -10.423 81.894 1.00 52.62 82 ILE A N 1
ATOM 663 C CA . ILE A 1 82 ? -40.498 -9.770 81.756 1.00 52.62 82 ILE A CA 1
ATOM 664 C C . ILE A 1 82 ? -40.806 -9.121 83.115 1.00 52.62 82 ILE A C 1
ATOM 666 O O . ILE A 1 82 ? -40.919 -9.856 84.099 1.00 52.62 82 ILE A O 1
ATOM 670 N N . PRO A 1 83 ? -40.894 -7.783 83.222 1.00 58.59 83 PRO A N 1
ATOM 671 C CA . PRO A 1 83 ? -41.520 -7.151 84.369 1.00 58.59 83 PRO A CA 1
ATOM 672 C C . PRO A 1 83 ? -43.026 -7.372 84.241 1.00 58.59 83 PRO A C 1
ATOM 674 O O . PRO A 1 83 ? -43.619 -7.125 83.190 1.00 58.59 83 PRO A O 1
ATOM 677 N N . ASP A 1 84 ? -43.604 -7.903 85.309 1.00 51.38 84 ASP A N 1
ATOM 678 C CA . ASP A 1 84 ? -44.998 -8.299 85.413 1.00 51.38 84 ASP A CA 1
ATOM 679 C C . ASP A 1 84 ? -45.979 -7.183 85.012 1.00 51.38 84 ASP A C 1
ATOM 681 O O . ASP A 1 84 ? -45.983 -6.094 85.580 1.00 51.38 84 ASP A O 1
ATOM 685 N N . GLY A 1 85 ? -46.899 -7.525 84.106 1.00 56.09 85 GLY A N 1
ATOM 686 C CA . GLY A 1 85 ? -48.301 -7.159 84.302 1.00 56.09 85 GLY A CA 1
ATOM 687 C C . GLY A 1 85 ? -48.797 -5.800 83.808 1.00 56.09 85 GLY A C 1
ATOM 688 O O . GLY A 1 85 ? -49.742 -5.291 84.405 1.00 56.09 85 GLY A O 1
ATOM 689 N N . GLU A 1 86 ? -48.288 -5.257 82.699 1.00 60.25 86 GLU A N 1
ATOM 690 C CA . GLU A 1 86 ? -49.021 -4.226 81.946 1.00 60.25 86 GLU A CA 1
ATOM 691 C C . GLU A 1 86 ? -49.510 -4.788 80.605 1.00 60.25 86 GLU A C 1
ATOM 693 O O . GLU A 1 86 ? -48.792 -5.477 79.880 1.00 60.25 86 GLU A O 1
ATOM 698 N N . ARG A 1 87 ? -50.799 -4.585 80.335 1.00 62.00 87 ARG A N 1
ATOM 699 C CA . ARG A 1 87 ? -51.568 -5.246 79.277 1.00 62.00 87 ARG A CA 1
ATOM 700 C C . ARG A 1 87 ? -50.950 -4.931 77.908 1.00 62.00 87 ARG A C 1
ATOM 702 O O . ARG A 1 87 ? -51.111 -3.830 77.398 1.00 62.00 87 ARG A O 1
ATOM 709 N N . VAL A 1 88 ? -50.245 -5.901 77.327 1.00 61.88 88 VAL A N 1
ATOM 710 C CA . VAL A 1 88 ? -49.622 -5.774 76.003 1.00 61.88 88 VAL A CA 1
ATOM 711 C C . VAL A 1 88 ? -50.726 -5.633 74.954 1.00 61.88 88 VAL A C 1
ATOM 713 O O . VAL A 1 88 ? -51.477 -6.577 74.710 1.00 61.88 88 VAL A O 1
ATOM 716 N N . ASP A 1 89 ? -50.853 -4.445 74.368 1.00 74.38 89 ASP A N 1
ATOM 717 C CA . ASP A 1 89 ? -51.829 -4.171 73.317 1.00 74.38 89 ASP A CA 1
ATOM 718 C C . ASP A 1 89 ? -51.292 -4.686 71.971 1.00 74.38 89 ASP A C 1
ATOM 720 O O . ASP A 1 89 ? -50.379 -4.114 71.369 1.00 74.38 89 ASP A O 1
ATOM 724 N N . PHE A 1 90 ? -51.818 -5.823 71.514 1.00 74.44 90 PHE A N 1
ATOM 725 C CA . PHE A 1 90 ? -51.387 -6.467 70.270 1.00 74.44 90 PHE A CA 1
ATOM 726 C C . PHE A 1 90 ? -51.635 -5.587 69.035 1.00 74.44 90 PHE A C 1
ATOM 728 O O . PHE A 1 90 ? -50.874 -5.673 68.067 1.00 74.44 90 PHE A O 1
ATOM 735 N N . ASP A 1 91 ? -52.627 -4.694 69.089 1.00 83.56 91 ASP A N 1
ATOM 736 C CA . ASP A 1 91 ? -52.899 -3.743 68.011 1.00 83.56 91 ASP A CA 1
ATOM 737 C C . ASP A 1 91 ? -51.818 -2.653 67.932 1.00 83.56 91 ASP A C 1
ATOM 739 O O . ASP A 1 91 ? -51.492 -2.176 66.842 1.00 83.56 91 ASP A O 1
ATOM 743 N N . ASP A 1 92 ? -51.211 -2.281 69.064 1.00 86.75 92 ASP A N 1
ATOM 744 C CA . ASP A 1 92 ? -50.104 -1.318 69.114 1.00 86.75 92 ASP A CA 1
ATOM 745 C C . ASP A 1 92 ? -48.813 -1.909 68.532 1.00 86.75 92 ASP A C 1
ATOM 747 O O . ASP A 1 92 ? -48.109 -1.257 67.760 1.00 86.75 92 ASP A O 1
ATOM 751 N N . ILE A 1 93 ? -48.546 -3.189 68.806 1.00 84.06 93 ILE A N 1
ATOM 752 C CA . ILE A 1 93 ? -47.423 -3.920 68.200 1.00 84.06 93 ILE A CA 1
ATOM 753 C C . ILE A 1 93 ? -47.602 -4.032 66.682 1.00 84.06 93 ILE A C 1
ATOM 755 O O . ILE A 1 93 ? -46.635 -3.874 65.931 1.00 84.06 93 ILE A O 1
ATOM 759 N N . HIS A 1 94 ? -48.825 -4.296 66.213 1.00 87.50 94 HIS A N 1
ATOM 760 C CA . HIS A 1 94 ? -49.100 -4.396 64.783 1.00 87.50 94 HIS A CA 1
ATOM 761 C C . HIS A 1 94 ? -48.962 -3.042 64.071 1.00 87.50 94 HIS A C 1
ATOM 763 O O . HIS A 1 94 ? -48.313 -2.974 63.027 1.00 87.50 94 HIS A O 1
ATOM 769 N N . ARG A 1 95 ? -49.478 -1.951 64.659 1.00 92.38 95 ARG A N 1
ATOM 770 C CA . ARG A 1 95 ? -49.284 -0.585 64.136 1.00 92.38 95 ARG A CA 1
ATOM 771 C C . ARG A 1 95 ? -47.810 -0.196 64.069 1.00 92.38 95 ARG A C 1
ATOM 773 O O . ARG A 1 95 ? -47.357 0.224 63.011 1.00 92.38 95 ARG A O 1
ATOM 780 N N . LYS A 1 96 ? -47.049 -0.409 65.147 1.00 91.50 96 LYS A N 1
ATOM 781 C CA . LYS A 1 96 ? -45.606 -0.109 65.188 1.00 91.50 96 LYS A CA 1
ATOM 782 C C . LYS A 1 96 ? -44.808 -0.916 64.172 1.00 91.50 96 LYS A C 1
ATOM 784 O O . LYS A 1 96 ? -43.833 -0.417 63.622 1.00 91.50 96 LYS A O 1
ATOM 789 N N . ARG A 1 97 ? -45.215 -2.161 63.901 1.00 91.31 97 ARG A N 1
ATOM 790 C CA . ARG A 1 97 ? -44.620 -2.956 62.822 1.00 91.31 97 ARG A CA 1
ATOM 791 C C . ARG A 1 97 ? -44.903 -2.319 61.463 1.00 91.31 97 ARG A C 1
ATOM 793 O O . ARG A 1 97 ? -43.958 -2.074 60.730 1.00 91.31 97 ARG A O 1
ATOM 800 N N . MET A 1 98 ? -46.166 -2.009 61.170 1.00 89.00 98 MET A N 1
ATOM 801 C CA . MET A 1 98 ? -46.563 -1.402 59.896 1.00 89.00 98 MET A CA 1
ATOM 802 C C . MET A 1 98 ? -45.863 -0.056 59.652 1.00 89.00 98 MET A C 1
ATOM 804 O O . MET A 1 98 ? -45.399 0.208 58.551 1.00 89.00 98 MET A O 1
ATOM 808 N N . GLU A 1 99 ? -45.760 0.784 60.682 1.00 93.31 99 GLU A N 1
ATOM 809 C CA . GLU A 1 99 ? -45.109 2.095 60.609 1.00 93.31 99 GLU A CA 1
ATOM 810 C C . GLU A 1 99 ? -43.599 1.979 60.371 1.00 93.31 99 GLU A C 1
ATOM 812 O O . GLU A 1 99 ? -43.046 2.676 59.524 1.00 93.31 99 GLU A O 1
ATOM 817 N N . LYS A 1 100 ? -42.936 1.044 61.059 1.00 94.94 100 LYS A N 1
ATOM 818 C CA . LYS A 1 100 ? -41.507 0.776 60.879 1.00 94.94 100 LYS A CA 1
ATOM 819 C C . LYS A 1 100 ? -41.206 0.206 59.495 1.00 94.94 100 LYS A C 1
ATOM 821 O O . LYS A 1 100 ? -40.280 0.675 58.848 1.00 94.94 100 LYS A O 1
ATOM 826 N N . ASP A 1 101 ? -42.006 -0.751 59.033 1.00 93.94 101 ASP A N 1
ATOM 827 C CA . ASP A 1 101 ? -41.831 -1.371 57.720 1.00 93.94 101 ASP A CA 1
ATOM 828 C C . ASP A 1 101 ? -42.108 -0.346 56.591 1.00 93.94 101 ASP A C 1
ATOM 830 O O . ASP A 1 101 ? -41.429 -0.347 55.566 1.00 93.94 101 ASP A O 1
ATOM 834 N N . LEU A 1 102 ? -43.052 0.588 56.791 1.00 94.94 102 LEU A N 1
ATOM 835 C CA . LEU A 1 102 ? -43.303 1.700 55.865 1.00 94.94 102 LEU A CA 1
ATOM 836 C C . LEU A 1 102 ? -42.136 2.697 55.825 1.00 94.94 102 LEU A C 1
ATOM 838 O O . LEU A 1 102 ? -41.747 3.138 54.744 1.00 94.94 102 LEU A O 1
ATOM 842 N N . MET A 1 103 ? -41.580 3.044 56.987 1.00 93.88 103 MET A N 1
ATOM 843 C CA . MET A 1 103 ? -40.441 3.957 57.093 1.00 93.88 103 MET A CA 1
ATOM 844 C C . MET A 1 103 ? -39.171 3.339 56.493 1.00 93.88 103 MET A C 1
ATOM 846 O O . MET A 1 103 ? -38.484 3.991 55.716 1.00 93.88 103 MET A O 1
ATOM 850 N N . GLU A 1 104 ? -38.902 2.063 56.776 1.00 93.06 104 GLU A N 1
ATOM 851 C CA . GLU A 1 104 ? -37.783 1.312 56.196 1.00 93.06 104 GLU A CA 1
ATOM 852 C C . GLU A 1 104 ? -37.899 1.222 54.669 1.00 93.06 104 GLU A C 1
ATOM 854 O O . GLU A 1 104 ? -36.921 1.452 53.958 1.00 93.06 104 GLU A O 1
ATOM 859 N N . LEU A 1 105 ? -39.108 0.978 54.149 1.00 95.62 105 LEU A N 1
ATOM 860 C CA . LEU A 1 105 ? -39.356 0.969 52.709 1.00 95.62 105 LEU A CA 1
ATOM 861 C C . LEU A 1 105 ? -39.107 2.345 52.074 1.00 95.62 105 LEU A C 1
ATOM 863 O O . LEU A 1 105 ? -38.498 2.416 51.009 1.00 95.62 105 LEU A O 1
ATOM 867 N N . GLN A 1 106 ? -39.548 3.433 52.712 1.00 94.38 106 GLN A N 1
ATOM 868 C CA . GLN A 1 106 ? -39.291 4.795 52.233 1.00 94.38 106 GLN A CA 1
ATOM 869 C C . GLN A 1 106 ? -37.793 5.114 52.207 1.00 94.38 106 GLN A C 1
ATOM 871 O O . GLN A 1 106 ? -37.298 5.586 51.184 1.00 94.38 106 GLN A O 1
ATOM 876 N N . THR A 1 107 ? -37.064 4.792 53.279 1.00 94.88 107 THR A N 1
ATOM 877 C CA . THR A 1 107 ? -35.610 4.985 53.337 1.00 94.88 107 THR A CA 1
ATOM 878 C C . THR A 1 107 ? -34.891 4.157 52.274 1.00 94.88 107 THR A C 1
ATOM 880 O O . THR A 1 107 ? -34.010 4.676 51.596 1.00 94.88 107 THR A O 1
ATOM 883 N N . LEU A 1 108 ? -35.277 2.894 52.065 1.00 96.69 108 LEU A N 1
ATOM 884 C CA . LEU A 1 108 ? -34.652 2.042 51.051 1.00 96.69 108 LEU A CA 1
ATOM 885 C C . LEU A 1 108 ? -34.883 2.573 49.630 1.00 96.69 108 LEU A C 1
ATOM 887 O O . LEU A 1 108 ? -33.974 2.532 48.801 1.00 96.69 108 LEU A O 1
ATOM 891 N N . ILE A 1 109 ? -36.085 3.089 49.355 1.00 95.62 109 ILE A N 1
ATOM 892 C CA . ILE A 1 109 ? -36.411 3.741 48.083 1.00 95.62 109 ILE A CA 1
ATOM 893 C C . ILE A 1 109 ? -35.510 4.962 47.874 1.00 95.62 109 ILE A C 1
ATOM 895 O O . ILE A 1 109 ? -34.874 5.074 46.828 1.00 95.62 109 ILE A O 1
ATOM 899 N N . GLU A 1 110 ? -35.429 5.856 48.859 1.00 96.25 110 GLU A N 1
ATOM 900 C CA . GLU A 1 110 ? -34.647 7.093 48.767 1.00 96.25 110 GLU A CA 1
ATOM 901 C C . GLU A 1 110 ? -33.151 6.808 48.575 1.00 96.25 110 GLU A C 1
ATOM 903 O O . GLU A 1 110 ? -32.554 7.296 47.616 1.00 96.25 110 GLU A O 1
ATOM 908 N N . VAL A 1 111 ? -32.584 5.907 49.384 1.00 97.12 111 VAL A N 1
ATOM 909 C CA . VAL A 1 111 ? -31.182 5.476 49.270 1.00 97.12 111 VAL A CA 1
ATOM 910 C C . VAL A 1 111 ? -30.892 4.867 47.898 1.00 97.12 111 VAL A C 1
ATOM 912 O O . VAL A 1 111 ? -29.861 5.176 47.301 1.00 97.12 111 VAL A O 1
ATOM 915 N N . HIS A 1 112 ? -31.787 4.031 47.358 1.00 97.06 112 HIS A N 1
ATOM 916 C CA . HIS A 1 112 ? -31.581 3.421 46.043 1.00 97.06 112 HIS A CA 1
ATOM 917 C C . HIS A 1 112 ? -31.561 4.465 44.920 1.00 97.06 112 HIS A C 1
ATOM 919 O O . HIS A 1 112 ? -30.698 4.412 44.043 1.00 97.06 112 HIS A O 1
ATOM 925 N N . PHE A 1 113 ? -32.480 5.435 44.945 1.00 97.50 113 PHE A N 1
ATOM 926 C CA . PHE A 1 113 ? -32.522 6.492 43.934 1.00 97.50 113 PHE A CA 1
ATOM 927 C C . PHE A 1 113 ? -31.343 7.460 44.049 1.00 97.50 113 PHE A C 1
ATOM 929 O O . PHE A 1 113 ? -30.769 7.826 43.023 1.00 97.50 113 PHE A O 1
ATOM 936 N N . GLU A 1 114 ? -30.953 7.856 45.260 1.00 96.50 114 GLU A N 1
ATOM 937 C CA . GLU A 1 114 ? -29.796 8.730 45.467 1.00 96.50 114 GLU A CA 1
ATOM 938 C C . GLU A 1 114 ? -28.484 8.048 45.077 1.00 96.50 114 GLU A C 1
ATOM 940 O O . GLU A 1 114 ? -27.680 8.647 44.362 1.00 96.50 114 GLU A O 1
ATOM 945 N N . SER A 1 115 ? -28.296 6.781 45.462 1.00 96.44 115 SER A N 1
ATOM 946 C CA . SER A 1 115 ? -27.132 5.979 45.070 1.00 96.44 115 SER A CA 1
ATOM 947 C C . SER A 1 115 ? -27.030 5.863 43.547 1.00 96.44 115 SER A C 1
ATOM 949 O O . SER A 1 115 ? -26.007 6.234 42.972 1.00 96.44 115 SER A O 1
ATOM 951 N N . ARG A 1 116 ? -28.115 5.464 42.869 1.00 96.62 116 ARG A N 1
ATOM 952 C CA . ARG A 1 116 ? -28.150 5.352 41.401 1.00 96.62 116 ARG A CA 1
ATOM 953 C C . ARG A 1 116 ? -27.894 6.680 40.700 1.00 96.62 116 ARG A C 1
ATOM 955 O O . ARG A 1 116 ? -27.181 6.716 39.702 1.00 96.62 116 ARG A O 1
ATOM 962 N N . LYS A 1 117 ? -28.459 7.773 41.215 1.00 96.94 117 LYS A N 1
ATOM 963 C CA . LYS A 1 117 ? -28.256 9.111 40.657 1.00 96.94 117 LYS A CA 1
ATOM 964 C C . LYS A 1 117 ? -26.799 9.556 40.790 1.00 96.94 117 LYS A C 1
ATOM 966 O O . LYS A 1 117 ? -26.239 10.067 39.825 1.00 96.94 117 LYS A O 1
ATOM 971 N N . LYS A 1 118 ? -26.183 9.335 41.954 1.00 97.19 118 LYS A N 1
ATOM 972 C CA . LYS A 1 118 ? -24.777 9.673 42.199 1.00 97.19 118 LYS A CA 1
ATOM 973 C C . LYS A 1 118 ? -23.843 8.862 41.293 1.00 97.19 118 LYS A C 1
ATOM 975 O O . LYS A 1 118 ? -22.996 9.446 40.624 1.00 97.19 118 LYS A O 1
ATOM 980 N N . GLU A 1 119 ? -24.067 7.552 41.183 1.00 94.88 119 GLU A N 1
ATOM 981 C CA . GLU A 1 119 ? -23.326 6.682 40.258 1.00 94.88 119 GLU A CA 1
ATOM 982 C C . GLU A 1 119 ? -23.458 7.136 38.796 1.00 94.88 119 GLU A C 1
ATOM 984 O O . GLU A 1 119 ? -22.481 7.152 38.047 1.00 94.88 119 GLU A O 1
ATOM 989 N N . GLU A 1 120 ? -24.665 7.512 38.360 1.00 95.75 120 GLU A N 1
ATOM 990 C CA . GLU A 1 120 ? -24.892 7.998 36.997 1.00 95.75 120 GLU A CA 1
ATOM 991 C C . GLU A 1 120 ? -24.178 9.328 36.733 1.00 95.75 120 GLU A C 1
ATOM 993 O O . GLU A 1 120 ? -23.560 9.484 35.676 1.00 95.75 120 GLU A O 1
ATOM 998 N N . GLU A 1 121 ? -24.206 10.264 37.682 1.00 96.50 121 GLU A N 1
ATOM 999 C CA . GLU A 1 121 ? -23.485 11.536 37.578 1.00 96.50 121 GLU A CA 1
ATOM 1000 C C . GLU A 1 121 ? -21.964 11.320 37.496 1.00 96.50 121 GLU A C 1
ATOM 1002 O O . GLU A 1 121 ? -21.307 11.902 36.628 1.00 96.50 121 GLU A O 1
ATOM 1007 N N . GLU A 1 122 ? -21.400 10.433 38.319 1.00 95.88 122 GLU A N 1
ATOM 1008 C CA . GLU A 1 122 ? -19.975 10.079 38.289 1.00 95.88 122 GLU A CA 1
ATOM 1009 C C . GLU A 1 122 ? -19.577 9.413 36.964 1.00 95.88 122 GLU A C 1
ATOM 1011 O O . GLU A 1 122 ? -18.569 9.778 36.342 1.00 95.88 122 GLU A O 1
ATOM 1016 N N . LEU A 1 123 ? -20.404 8.488 36.467 1.00 95.81 123 LEU A N 1
ATOM 1017 C CA . LEU A 1 123 ? -20.185 7.823 35.185 1.00 95.81 123 LEU A CA 1
ATOM 1018 C C . LEU A 1 123 ? -20.224 8.824 34.022 1.00 95.81 123 LEU A C 1
ATOM 1020 O O . LEU A 1 123 ? -19.414 8.736 33.093 1.00 95.81 123 LEU A O 1
ATOM 1024 N N . VAL A 1 124 ? -21.156 9.780 34.053 1.00 96.00 124 VAL A N 1
ATOM 1025 C CA . VAL A 1 124 ? -21.259 10.846 33.047 1.00 96.00 124 VAL A CA 1
ATOM 1026 C C . VAL A 1 124 ? -20.018 11.737 33.082 1.00 96.00 124 VAL A C 1
ATOM 1028 O O . VAL A 1 124 ? -19.407 11.948 32.032 1.00 96.00 124 VAL A O 1
ATOM 1031 N N . GLN A 1 125 ? -19.577 12.181 34.261 1.00 97.56 125 GLN A N 1
ATOM 1032 C CA . GLN A 1 125 ? -18.362 12.993 34.405 1.00 97.56 125 GLN A CA 1
ATOM 1033 C C . GLN A 1 125 ? -17.107 12.250 33.923 1.00 97.56 125 GLN A C 1
ATOM 1035 O O . GLN A 1 125 ? -16.232 12.829 33.270 1.00 97.56 125 GLN A O 1
ATOM 1040 N N . LEU A 1 126 ? -16.994 10.950 34.210 1.00 97.06 126 LEU A N 1
ATOM 1041 C CA . LEU A 1 126 ? -15.882 10.131 33.732 1.00 97.06 126 LEU A CA 1
ATOM 1042 C C . LEU A 1 126 ? -15.896 10.001 32.203 1.00 97.06 126 LEU A C 1
ATOM 1044 O O . LEU A 1 126 ? -14.859 10.200 31.560 1.00 97.06 126 LEU A O 1
ATOM 1048 N N . LYS A 1 127 ? -17.064 9.730 31.609 1.00 96.25 127 LYS A N 1
ATOM 1049 C CA . LYS A 1 127 ? -17.237 9.675 30.149 1.00 96.25 127 LYS A CA 1
ATOM 1050 C C . LYS A 1 127 ? -16.881 11.003 29.490 1.00 96.25 127 LYS A C 1
ATOM 1052 O O . LYS A 1 127 ? -16.153 10.999 28.500 1.00 96.25 127 LYS A O 1
ATOM 1057 N N . GLU A 1 128 ? -17.313 12.125 30.056 1.00 97.50 128 GLU A N 1
ATOM 1058 C CA . GLU A 1 128 ? -16.986 13.457 29.545 1.00 97.50 128 GLU A CA 1
ATOM 1059 C C . GLU A 1 128 ? -15.471 13.720 29.583 1.00 97.50 128 GLU A C 1
ATOM 1061 O O . GLU A 1 128 ? -14.892 14.167 28.590 1.00 97.50 128 GLU A O 1
ATOM 1066 N N . ARG A 1 129 ? -14.779 13.351 30.672 1.00 97.56 129 ARG A N 1
ATOM 1067 C CA . ARG A 1 129 ? -13.308 13.455 30.757 1.00 97.56 129 ARG A CA 1
ATOM 1068 C C . ARG A 1 129 ? -12.593 12.571 29.733 1.00 97.56 129 ARG A C 1
ATOM 1070 O O . ARG A 1 129 ? -11.572 12.980 29.171 1.00 97.56 129 ARG A O 1
ATOM 1077 N N . ILE A 1 130 ? -13.081 11.354 29.493 1.00 96.25 130 ILE A N 1
ATOM 1078 C CA . ILE A 1 130 ? -12.520 10.450 28.477 1.00 96.25 130 ILE A CA 1
ATOM 1079 C C . ILE A 1 130 ? -12.725 11.029 27.075 1.00 96.25 130 ILE A C 1
ATOM 1081 O O . ILE A 1 130 ? -11.772 11.072 26.291 1.00 96.25 130 ILE A O 1
ATOM 1085 N N . GLU A 1 131 ? -13.926 11.519 26.775 1.00 96.69 131 GLU A N 1
ATOM 1086 C CA . GLU A 1 131 ? -14.258 12.097 25.474 1.00 96.69 131 GLU A CA 1
ATOM 1087 C C . GLU A 1 131 ? -13.469 13.386 25.214 1.00 96.69 131 GLU A C 1
ATOM 1089 O O . GLU A 1 131 ? -12.908 13.579 24.131 1.00 96.69 131 GLU A O 1
ATOM 1094 N N . LYS A 1 132 ? -13.279 14.219 26.241 1.00 97.69 132 LYS A N 1
ATOM 1095 C CA . LYS A 1 132 ? -12.391 15.383 26.173 1.00 97.69 132 LYS A CA 1
ATOM 1096 C C . LYS A 1 132 ? -10.950 14.979 25.839 1.00 97.69 132 LYS A C 1
ATOM 1098 O O . LYS A 1 132 ? -10.380 15.470 24.870 1.00 97.69 132 LYS A O 1
ATOM 1103 N N . ARG A 1 133 ? -10.372 14.002 26.546 1.00 96.25 133 ARG A N 1
ATOM 1104 C CA . ARG A 1 133 ? -9.012 13.503 26.242 1.00 96.25 133 ARG A CA 1
ATOM 1105 C C . ARG A 1 133 ? -8.905 12.862 24.854 1.00 96.25 133 ARG A C 1
ATOM 1107 O O . ARG A 1 133 ? -7.835 12.868 24.242 1.00 96.25 133 ARG A O 1
ATOM 1114 N N . ARG A 1 134 ? -9.974 12.237 24.356 1.00 96.00 134 ARG A N 1
ATOM 1115 C CA . ARG A 1 134 ? -10.018 11.642 23.011 1.00 96.00 134 ARG A CA 1
ATOM 1116 C C . ARG A 1 134 ? -10.063 12.725 21.933 1.00 96.00 134 ARG A C 1
ATOM 1118 O O . ARG A 1 134 ? -9.265 12.665 20.998 1.00 96.00 134 ARG A O 1
ATOM 1125 N N . SER A 1 135 ? -10.928 13.721 22.091 1.00 92.56 135 SER A N 1
ATOM 1126 C CA . SER A 1 135 ? -11.034 14.858 21.171 1.00 92.56 135 SER A CA 1
ATOM 1127 C C . SER A 1 135 ? -9.759 15.709 21.149 1.00 92.56 135 SER A C 1
ATOM 1129 O O . SER A 1 135 ? -9.281 16.042 20.068 1.00 92.56 135 SER A O 1
ATOM 1131 N N . GLU A 1 136 ? -9.115 15.952 22.294 1.00 96.06 136 GLU A N 1
ATOM 1132 C CA . GLU A 1 136 ? -7.813 16.633 22.365 1.00 96.06 136 GLU A CA 1
ATOM 1133 C C . GLU A 1 136 ? -6.716 15.874 21.602 1.00 96.06 136 GLU A C 1
ATOM 1135 O O . GLU A 1 136 ? -5.960 16.473 20.834 1.00 96.06 136 GLU A O 1
ATOM 1140 N N . ARG A 1 137 ? -6.636 14.543 21.748 1.00 96.44 137 ARG A N 1
ATOM 1141 C CA . ARG A 1 137 ? -5.690 13.716 20.976 1.00 96.44 137 ARG A CA 1
ATOM 1142 C C . ARG A 1 137 ? -5.981 13.756 19.478 1.00 96.44 137 ARG A C 1
ATOM 1144 O O . ARG A 1 137 ? -5.045 13.872 18.683 1.00 96.44 137 ARG A O 1
ATOM 1151 N N . ALA A 1 138 ? -7.254 13.673 19.093 1.00 95.00 138 ALA A N 1
ATOM 1152 C CA . ALA A 1 138 ? -7.671 13.772 17.697 1.00 95.00 138 ALA A CA 1
ATOM 1153 C C . ALA A 1 138 ? -7.282 15.134 17.098 1.00 95.00 138 ALA A C 1
ATOM 1155 O O . ALA A 1 138 ? -6.723 15.192 16.001 1.00 95.00 138 ALA A O 1
ATOM 1156 N N . GLU A 1 139 ? -7.479 16.215 17.851 1.00 95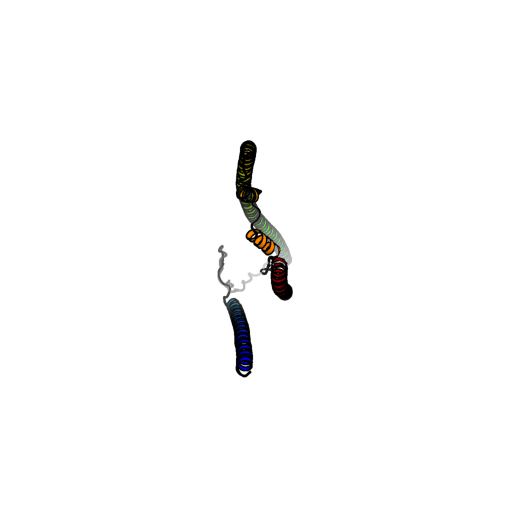.69 139 GLU A N 1
ATOM 1157 C CA . GLU A 1 139 ? -7.121 17.567 17.433 1.00 95.69 139 GLU A CA 1
ATOM 1158 C C . GLU A 1 139 ? -5.603 17.754 17.327 1.00 95.69 139 GLU A C 1
ATOM 1160 O O . GLU A 1 139 ? -5.104 18.261 16.322 1.00 95.69 139 GLU A O 1
ATOM 1165 N N . GLN A 1 140 ? -4.828 17.251 18.294 1.00 94.50 140 GLN A N 1
ATOM 1166 C CA . GLN A 1 140 ? -3.364 17.260 18.206 1.00 94.50 140 GLN A CA 1
ATOM 1167 C C . GLN A 1 140 ? -2.852 16.515 16.969 1.00 94.50 140 GLN A C 1
ATOM 1169 O O . GLN A 1 140 ? -1.895 16.961 16.326 1.00 94.50 140 GLN A O 1
ATOM 1174 N N . HIS A 1 141 ? -3.464 15.378 16.636 1.00 91.50 141 HIS A N 1
ATOM 1175 C CA . HIS A 1 141 ? -3.119 14.621 15.439 1.00 91.50 141 HIS A CA 1
ATOM 1176 C C . HIS A 1 141 ? -3.478 15.399 14.164 1.00 91.50 141 HIS A C 1
ATOM 1178 O O . HIS A 1 141 ? -2.673 15.452 13.231 1.00 91.50 141 HIS A O 1
ATOM 1184 N N . ARG A 1 142 ? -4.640 16.065 14.137 1.00 93.81 142 ARG A N 1
ATOM 1185 C CA . ARG A 1 142 ? -5.064 16.931 13.028 1.00 93.81 142 ARG A CA 1
ATOM 1186 C C . ARG A 1 142 ? -4.069 18.069 12.795 1.00 93.81 142 ARG A C 1
ATOM 1188 O O . ARG A 1 142 ? -3.576 18.213 11.679 1.00 93.81 142 ARG A O 1
ATOM 1195 N N . ILE A 1 143 ? -3.682 18.783 13.852 1.00 94.88 143 ILE A N 1
ATOM 1196 C CA . ILE A 1 143 ? -2.707 19.884 13.797 1.00 94.88 143 ILE A CA 1
ATOM 1197 C C . ILE A 1 143 ? -1.323 19.396 13.340 1.00 94.88 143 ILE A C 1
ATOM 1199 O O . ILE A 1 143 ? -0.624 20.095 12.604 1.00 94.88 143 ILE A O 1
ATOM 1203 N N . ARG A 1 144 ? -0.878 18.208 13.777 1.00 93.88 144 ARG A N 1
ATOM 1204 C CA . ARG A 1 144 ? 0.379 17.613 13.283 1.00 93.88 144 ARG A CA 1
ATOM 1205 C C . ARG A 1 144 ? 0.290 17.291 11.792 1.00 93.88 144 ARG A C 1
ATOM 1207 O O . ARG A 1 144 ? 1.145 17.737 11.035 1.00 93.88 144 ARG A O 1
ATOM 1214 N N . SER A 1 145 ? -0.776 16.610 11.368 1.00 93.38 145 SER A N 1
ATOM 1215 C CA . SER A 1 145 ? -0.995 16.266 9.959 1.00 93.38 145 SER A CA 1
ATOM 1216 C C . SER A 1 145 ? -1.065 17.504 9.061 1.00 93.38 145 SER A C 1
ATOM 1218 O O . SER A 1 145 ? -0.501 17.503 7.969 1.00 93.38 145 SER A O 1
ATOM 1220 N N . GLU A 1 146 ? -1.722 18.572 9.512 1.00 94.69 146 GLU A N 1
ATOM 1221 C CA . GLU A 1 146 ? -1.823 19.826 8.767 1.00 94.69 146 GLU A CA 1
ATOM 1222 C C . GLU A 1 146 ? -0.469 20.537 8.648 1.00 94.69 146 GLU A C 1
ATOM 1224 O O . GLU A 1 146 ? -0.082 20.915 7.542 1.00 94.69 146 GLU A O 1
ATOM 1229 N N . ARG A 1 147 ? 0.309 20.620 9.737 1.00 94.00 147 ARG A N 1
ATOM 1230 C CA . ARG A 1 147 ? 1.674 21.175 9.700 1.00 94.00 147 ARG A CA 1
ATOM 1231 C C . ARG A 1 147 ? 2.607 20.380 8.787 1.00 94.00 147 ARG A C 1
ATOM 1233 O O . ARG A 1 147 ? 3.410 20.979 8.072 1.00 94.00 147 ARG A O 1
ATOM 1240 N N . ASP A 1 148 ? 2.504 19.055 8.778 1.00 91.69 148 ASP A N 1
ATOM 1241 C CA . ASP A 1 148 ? 3.322 18.208 7.906 1.00 91.69 148 ASP A CA 1
ATOM 1242 C C . ASP A 1 148 ? 2.917 18.355 6.433 1.00 91.69 148 ASP A C 1
ATOM 1244 O O . ASP A 1 148 ? 3.782 18.489 5.563 1.00 91.69 148 ASP A O 1
ATOM 1248 N N . LYS A 1 149 ? 1.610 18.431 6.144 1.00 94.44 149 LYS A N 1
ATOM 1249 C CA . LYS A 1 149 ? 1.099 18.748 4.801 1.00 94.44 149 LYS A CA 1
ATOM 1250 C C . LYS A 1 149 ? 1.557 20.125 4.332 1.00 94.44 149 LYS A C 1
ATOM 1252 O O . LYS A 1 149 ? 1.946 20.266 3.176 1.00 94.44 149 LYS A O 1
ATOM 1257 N N . GLU A 1 150 ? 1.547 21.127 5.206 1.00 93.00 150 GLU A N 1
ATOM 1258 C CA . GLU A 1 150 ? 2.007 22.473 4.875 1.00 93.00 150 GLU A CA 1
ATOM 1259 C C . GLU A 1 150 ? 3.508 22.494 4.557 1.00 93.00 150 GLU A C 1
ATOM 1261 O O . GLU A 1 150 ? 3.916 23.071 3.550 1.00 93.00 150 GLU A O 1
ATOM 1266 N N . ARG A 1 151 ? 4.339 21.813 5.357 1.00 92.06 151 ARG A N 1
ATOM 1267 C CA . ARG A 1 151 ? 5.777 21.662 5.070 1.00 92.06 151 ARG A CA 1
ATOM 1268 C C . ARG A 1 151 ? 6.009 20.989 3.724 1.00 92.06 151 ARG A C 1
ATOM 1270 O O . ARG A 1 151 ? 6.811 21.478 2.931 1.00 92.06 151 ARG A O 1
ATOM 1277 N N . GLN A 1 152 ? 5.283 19.908 3.451 1.00 88.25 152 GLN A N 1
ATOM 1278 C CA . GLN A 1 152 ? 5.389 19.193 2.185 1.00 88.25 152 GLN A CA 1
ATOM 1279 C C . GLN A 1 152 ? 4.971 20.075 1.005 1.00 88.25 152 GLN A C 1
ATOM 1281 O O . GLN A 1 152 ? 5.642 20.074 -0.025 1.00 88.25 152 GLN A O 1
ATOM 1286 N N . LYS A 1 153 ? 3.906 20.866 1.171 1.00 91.62 153 LYS A N 1
ATOM 1287 C CA . LYS A 1 153 ? 3.442 21.816 0.160 1.00 91.62 153 LYS A CA 1
ATOM 1288 C C . LYS A 1 153 ? 4.470 22.919 -0.097 1.00 91.62 153 LYS A C 1
ATOM 1290 O O . LYS A 1 153 ? 4.761 23.187 -1.251 1.00 91.62 153 LYS A O 1
ATOM 1295 N N . ARG A 1 154 ? 5.095 23.492 0.939 1.00 90.19 154 ARG A N 1
ATOM 1296 C CA . ARG A 1 154 ? 6.162 24.500 0.771 1.00 90.19 154 ARG A CA 1
ATOM 1297 C C . ARG A 1 154 ? 7.370 23.948 0.012 1.00 90.19 154 ARG A C 1
ATOM 1299 O O . ARG A 1 154 ? 7.904 24.635 -0.851 1.00 90.19 154 ARG A O 1
ATOM 1306 N N . LEU A 1 155 ? 7.785 22.715 0.312 1.00 88.12 155 LEU A N 1
ATOM 1307 C CA . LEU A 1 155 ? 8.884 22.051 -0.398 1.00 88.12 155 LEU A CA 1
ATOM 1308 C C . LEU A 1 155 ? 8.533 21.764 -1.862 1.00 88.12 155 LEU A C 1
ATOM 1310 O O . LEU A 1 155 ? 9.386 21.893 -2.738 1.00 88.12 155 LEU A O 1
ATOM 1314 N N . GLU A 1 156 ? 7.290 21.371 -2.129 1.00 88.00 156 GLU A N 1
ATOM 1315 C CA . GLU A 1 156 ? 6.798 21.150 -3.487 1.00 88.00 156 GLU A CA 1
ATOM 1316 C C . GLU A 1 156 ? 6.704 22.470 -4.264 1.00 88.00 156 GLU A C 1
ATOM 1318 O O . GLU A 1 156 ? 7.225 22.548 -5.370 1.00 88.00 156 GLU A O 1
ATOM 1323 N N . ASP A 1 157 ? 6.155 23.528 -3.664 1.00 86.19 157 ASP A N 1
ATOM 1324 C CA . ASP A 1 157 ? 6.049 24.858 -4.273 1.00 86.19 157 ASP A CA 1
ATOM 1325 C C . ASP A 1 157 ? 7.442 25.464 -4.551 1.00 86.19 157 ASP A C 1
ATOM 1327 O O . ASP A 1 157 ? 7.670 26.048 -5.612 1.00 86.19 157 ASP A O 1
ATOM 1331 N N . GLU A 1 158 ? 8.419 25.284 -3.651 1.00 84.19 158 GLU A N 1
ATOM 1332 C CA . GLU A 1 158 ? 9.812 25.703 -3.875 1.00 84.19 158 GLU A CA 1
ATOM 1333 C C . GLU A 1 158 ? 10.477 24.892 -4.996 1.00 84.19 158 GLU A C 1
ATOM 1335 O O . GLU A 1 158 ? 11.206 25.449 -5.826 1.00 84.19 158 GLU A O 1
ATOM 1340 N N . ARG A 1 159 ? 10.196 23.584 -5.072 1.00 82.12 159 ARG A N 1
ATOM 1341 C CA . ARG A 1 159 ? 10.676 22.733 -6.164 1.00 82.12 159 ARG A CA 1
ATOM 1342 C C . ARG A 1 159 ? 10.070 23.158 -7.498 1.00 82.12 159 ARG A C 1
ATOM 1344 O O . ARG A 1 159 ? 10.815 23.280 -8.464 1.00 82.12 159 ARG A O 1
ATOM 1351 N N . ILE A 1 160 ? 8.769 23.436 -7.540 1.00 85.00 160 ILE A N 1
ATOM 1352 C CA . ILE A 1 160 ? 8.069 23.913 -8.737 1.00 85.00 160 ILE A CA 1
ATOM 1353 C C . ILE A 1 160 ? 8.647 25.259 -9.178 1.00 85.00 160 ILE A C 1
ATOM 1355 O O . ILE A 1 160 ? 9.023 25.397 -10.338 1.00 85.00 160 ILE A O 1
ATOM 1359 N N . ARG A 1 161 ? 8.844 26.218 -8.263 1.00 80.81 161 ARG A N 1
ATOM 1360 C CA . ARG A 1 161 ? 9.435 27.523 -8.608 1.00 80.81 161 ARG A CA 1
ATOM 1361 C C . ARG A 1 161 ? 10.855 27.388 -9.160 1.00 80.81 161 ARG A C 1
ATOM 1363 O O . ARG A 1 161 ? 11.210 28.043 -10.138 1.00 80.81 161 ARG A O 1
ATOM 1370 N N . LYS A 1 162 ? 11.667 26.503 -8.574 1.00 84.19 162 LYS A N 1
ATOM 1371 C CA . LYS A 1 162 ? 13.019 26.208 -9.067 1.00 84.19 162 LYS A CA 1
ATOM 1372 C C . LYS A 1 162 ? 12.996 25.516 -10.432 1.00 84.19 162 LYS A C 1
ATOM 1374 O O . LYS A 1 162 ? 13.824 25.825 -11.286 1.00 84.19 162 LYS A O 1
ATOM 1379 N N . GLU A 1 163 ? 12.058 24.600 -10.656 1.00 80.94 163 GLU A N 1
ATOM 1380 C CA . GLU A 1 163 ? 11.871 23.928 -11.943 1.00 80.94 163 GLU A CA 1
ATOM 1381 C C . GLU A 1 163 ? 11.383 24.901 -13.029 1.00 80.94 163 GLU A C 1
ATOM 1383 O O . GLU A 1 163 ? 11.873 24.830 -14.157 1.00 80.94 163 GLU A O 1
ATOM 1388 N N . GLU A 1 164 ? 10.514 25.857 -12.695 1.00 78.25 164 GLU A N 1
ATOM 1389 C CA . GLU A 1 164 ? 10.055 26.922 -13.596 1.00 78.25 164 GLU A CA 1
ATOM 1390 C C . GLU A 1 164 ? 11.176 27.914 -13.949 1.00 78.25 164 GLU A C 1
ATOM 1392 O O . GLU A 1 164 ? 11.369 28.237 -15.125 1.00 78.25 164 GLU A O 1
ATOM 1397 N N . GLU A 1 165 ? 11.972 28.353 -12.967 1.00 81.25 165 GLU A N 1
ATOM 1398 C CA . GLU A 1 165 ? 13.140 29.217 -13.195 1.00 81.25 165 GLU A CA 1
ATOM 1399 C C . GLU A 1 165 ? 14.215 28.506 -14.042 1.00 81.25 165 GLU A C 1
ATOM 1401 O O . GLU A 1 165 ? 14.769 29.090 -14.982 1.00 81.25 165 GLU A O 1
ATOM 1406 N N . GLU A 1 166 ? 14.484 27.222 -13.780 1.00 78.25 166 GLU A N 1
ATOM 1407 C CA . GLU A 1 166 ? 15.407 26.421 -14.589 1.00 78.25 166 GLU A CA 1
ATOM 1408 C C . GLU A 1 166 ? 14.868 26.145 -15.999 1.00 78.25 166 GLU A C 1
ATOM 1410 O O . GLU A 1 166 ? 15.646 26.157 -16.958 1.00 78.25 166 GLU A O 1
ATOM 1415 N N . ALA A 1 167 ? 13.563 25.916 -16.158 1.00 80.44 167 ALA A N 1
ATOM 1416 C CA . ALA A 1 167 ? 12.934 25.729 -17.462 1.00 80.44 167 ALA A CA 1
ATOM 1417 C C . ALA A 1 167 ? 12.999 27.013 -18.298 1.00 80.44 167 ALA A C 1
ATOM 1419 O O . ALA A 1 167 ? 13.372 26.957 -19.473 1.00 80.44 167 ALA A O 1
ATOM 1420 N N . LYS A 1 168 ? 12.738 28.176 -17.687 1.00 81.50 168 LYS A N 1
ATOM 1421 C CA . LYS A 1 168 ? 12.854 29.481 -18.347 1.00 81.50 168 LYS A CA 1
ATOM 1422 C C . LYS A 1 168 ? 14.295 29.772 -18.771 1.00 81.50 168 LYS A C 1
ATOM 1424 O O . LYS A 1 168 ? 14.532 30.116 -19.927 1.00 81.50 168 LYS A O 1
ATOM 1429 N N . LYS A 1 169 ? 15.273 29.538 -17.888 1.00 81.50 169 LYS A N 1
ATOM 1430 C CA . LYS A 1 169 ? 16.699 29.708 -18.213 1.00 81.50 169 LYS A CA 1
ATOM 1431 C C . LYS A 1 169 ? 17.160 28.755 -19.321 1.00 81.50 169 LYS A C 1
ATOM 1433 O O . LYS A 1 169 ? 17.904 29.166 -20.207 1.00 81.50 169 LYS A O 1
ATOM 1438 N N . ARG A 1 170 ? 16.694 27.498 -19.324 1.00 78.56 170 ARG A N 1
ATOM 1439 C CA . ARG A 1 170 ? 16.981 26.541 -20.411 1.00 78.56 170 ARG A CA 1
ATOM 1440 C C . ARG A 1 170 ? 16.360 26.977 -21.736 1.00 78.56 170 ARG A C 1
ATOM 1442 O O . ARG A 1 170 ? 17.034 26.874 -22.754 1.00 78.56 170 ARG A O 1
ATOM 1449 N N . ALA A 1 171 ? 15.133 27.497 -21.731 1.00 79.50 171 ALA A N 1
ATOM 1450 C CA . ALA A 1 171 ? 14.492 28.016 -22.938 1.00 79.50 171 ALA A CA 1
ATOM 1451 C C . ALA A 1 171 ? 15.232 29.244 -23.503 1.00 79.50 171 ALA A C 1
ATOM 1453 O O . ALA A 1 171 ? 15.429 29.345 -24.714 1.00 79.50 171 ALA A O 1
ATOM 1454 N N . GLU A 1 172 ? 15.704 30.150 -22.641 1.00 80.19 172 GLU A N 1
ATOM 1455 C CA . GLU A 1 172 ? 16.510 31.309 -23.047 1.00 80.19 172 GLU A CA 1
ATOM 1456 C C . GLU A 1 172 ? 17.896 30.905 -23.576 1.00 80.19 172 GLU A C 1
ATOM 1458 O O . GLU A 1 172 ? 18.345 31.439 -24.595 1.00 80.19 172 GLU A O 1
ATOM 1463 N N . ASP A 1 173 ? 18.558 29.939 -22.934 1.00 78.62 173 ASP A N 1
ATOM 1464 C CA . ASP A 1 173 ? 19.845 29.399 -23.381 1.00 78.62 173 ASP A CA 1
ATOM 1465 C C . ASP A 1 173 ? 19.716 28.634 -24.702 1.00 78.62 173 ASP A C 1
ATOM 1467 O O . ASP A 1 173 ? 20.578 28.781 -25.565 1.00 78.62 173 ASP A O 1
ATOM 1471 N N . ASP A 1 174 ? 18.652 27.855 -24.906 1.00 72.69 174 ASP A N 1
ATOM 1472 C CA . ASP A 1 174 ? 18.405 27.144 -26.165 1.00 72.69 174 ASP A CA 1
ATOM 1473 C C . ASP A 1 174 ? 18.010 28.113 -27.287 1.00 72.69 174 ASP A C 1
ATOM 1475 O O . ASP A 1 174 ? 18.434 27.930 -28.427 1.00 72.69 174 ASP A O 1
ATOM 1479 N N . ALA A 1 175 ? 17.298 29.203 -26.986 1.00 74.75 175 ALA A N 1
ATOM 1480 C CA . ALA A 1 175 ? 17.042 30.270 -27.952 1.00 74.75 175 ALA A CA 1
ATOM 1481 C C . ALA A 1 175 ? 18.327 31.029 -28.328 1.00 74.75 175 ALA A C 1
ATOM 1483 O O . ALA A 1 175 ? 18.543 31.326 -29.505 1.00 74.75 175 ALA A O 1
ATOM 1484 N N . LYS A 1 176 ? 19.210 31.317 -27.360 1.00 73.88 176 LYS A N 1
ATOM 1485 C CA . LYS A 1 176 ? 20.526 31.928 -27.618 1.00 73.88 176 LYS A CA 1
ATOM 1486 C C . LYS A 1 176 ? 21.448 30.977 -28.383 1.00 73.88 176 LYS A C 1
ATOM 1488 O O . LYS A 1 176 ? 22.067 31.407 -29.349 1.00 73.88 176 LYS A O 1
ATOM 1493 N N . LYS A 1 177 ? 21.479 29.689 -28.025 1.00 67.75 177 LYS A N 1
ATOM 1494 C CA . LYS A 1 177 ? 22.235 28.642 -28.731 1.00 67.75 177 LYS A CA 1
ATOM 1495 C C . LYS A 1 177 ? 21.703 28.391 -30.130 1.00 67.75 177 LYS A C 1
ATOM 1497 O O . LYS A 1 177 ? 22.499 28.246 -31.035 1.00 67.75 177 LYS A O 1
ATOM 1502 N N . LYS A 1 178 ? 20.389 28.396 -30.359 1.00 67.12 178 LYS A N 1
ATOM 1503 C CA . LYS A 1 178 ? 19.815 28.288 -31.710 1.00 67.12 178 LYS A CA 1
ATOM 1504 C C . LYS A 1 178 ? 20.195 29.484 -32.589 1.00 67.12 178 LYS A C 1
ATOM 1506 O O . LYS A 1 178 ? 20.363 29.315 -33.791 1.00 67.12 178 LYS A O 1
ATOM 1511 N N . LYS A 1 179 ? 20.364 30.674 -31.997 1.00 64.44 179 LYS A N 1
ATOM 1512 C CA . LYS A 1 179 ? 20.864 31.867 -32.700 1.00 64.44 179 LYS A CA 1
ATOM 1513 C C . LYS A 1 179 ? 22.365 31.794 -33.018 1.00 64.44 179 LYS A C 1
ATOM 1515 O O . LYS A 1 179 ? 22.770 32.358 -34.025 1.00 64.44 179 LYS A O 1
ATOM 1520 N N . THR A 1 180 ? 23.178 31.121 -32.198 1.00 60.28 180 THR A N 1
ATOM 1521 C CA . THR A 1 180 ? 24.635 30.979 -32.417 1.00 60.28 180 THR A CA 1
ATOM 1522 C C . THR A 1 180 ? 25.054 29.681 -33.121 1.00 60.28 180 THR A C 1
ATOM 1524 O O . THR A 1 180 ? 26.112 29.643 -33.737 1.00 60.28 180 THR A O 1
ATOM 1527 N N . LEU A 1 181 ? 24.230 28.632 -33.082 1.00 51.31 181 LEU A N 1
ATOM 1528 C CA . LEU A 1 181 ? 24.466 27.296 -33.647 1.00 51.31 181 LEU A CA 1
ATOM 1529 C C . LEU A 1 181 ? 23.755 27.104 -35.000 1.00 51.31 181 LEU A C 1
ATOM 1531 O O . LEU A 1 181 ? 23.293 26.016 -35.330 1.00 51.31 181 LEU A O 1
ATOM 1535 N N . THR A 1 182 ? 23.649 28.155 -35.808 1.00 56.22 182 THR A N 1
ATOM 1536 C CA . THR A 1 182 ? 23.394 28.033 -37.256 1.00 56.22 182 THR A CA 1
ATOM 1537 C C . THR A 1 182 ? 24.677 27.760 -38.048 1.00 56.22 182 THR A C 1
ATOM 1539 O O . THR A 1 182 ? 24.651 27.745 -39.274 1.00 56.22 182 THR A O 1
ATOM 1542 N N . SER A 1 183 ? 25.795 27.481 -37.370 1.00 50.09 183 SER A N 1
ATOM 1543 C CA . SER A 1 183 ? 27.047 27.060 -37.993 1.00 50.09 183 SER A CA 1
ATOM 1544 C C . SER A 1 183 ? 27.654 25.880 -37.226 1.00 50.09 183 SER A C 1
ATOM 1546 O O . SER A 1 183 ? 28.032 26.010 -36.066 1.00 50.09 183 SER A O 1
ATOM 1548 N N . LEU A 1 184 ? 27.752 24.740 -37.916 1.00 50.78 184 LEU A N 1
ATOM 1549 C CA . LEU A 1 184 ? 28.585 23.566 -37.613 1.00 50.78 184 LEU A CA 1
ATOM 1550 C C . LEU A 1 184 ? 28.075 22.561 -36.554 1.00 50.78 184 LEU A C 1
ATOM 1552 O O . LEU A 1 184 ? 28.315 22.658 -35.356 1.00 50.78 184 LEU A O 1
ATOM 1556 N N . HIS A 1 185 ? 27.428 21.510 -37.068 1.00 61.22 185 HIS A N 1
ATOM 1557 C CA . HIS A 1 185 ? 27.718 20.078 -36.860 1.00 61.22 185 HIS A CA 1
ATOM 1558 C C . HIS A 1 185 ? 28.125 19.534 -35.463 1.00 61.22 185 HIS A C 1
ATOM 1560 O O . HIS A 1 185 ? 28.772 18.493 -35.375 1.00 61.22 185 HIS A O 1
ATOM 1566 N N . PHE A 1 186 ? 27.675 20.133 -34.357 1.00 49.94 186 PHE A N 1
ATOM 1567 C CA . PHE A 1 186 ? 27.816 19.603 -32.986 1.00 49.94 186 PHE A CA 1
ATOM 1568 C C . PHE A 1 186 ? 26.576 18.789 -32.529 1.00 49.94 186 PHE A C 1
ATOM 1570 O O . PHE A 1 186 ? 26.084 18.915 -31.409 1.00 49.94 186 PHE A O 1
ATOM 1577 N N . GLY A 1 187 ? 26.002 17.970 -33.418 1.00 59.41 187 GLY A N 1
ATOM 1578 C CA . GLY A 1 187 ? 24.688 17.337 -33.196 1.00 59.41 187 GLY A CA 1
ATOM 1579 C C . GLY A 1 187 ? 24.669 16.160 -32.206 1.00 59.41 187 GLY A C 1
ATOM 1580 O O . GLY A 1 187 ? 23.682 15.957 -31.508 1.00 59.41 187 GLY A O 1
ATOM 1581 N N . GLY A 1 188 ? 25.754 15.387 -32.088 1.00 63.78 188 GLY A N 1
ATOM 1582 C CA . GLY A 1 188 ? 25.721 14.105 -31.361 1.00 63.78 188 GLY A CA 1
ATOM 1583 C C . GLY A 1 188 ? 25.767 14.201 -29.829 1.00 63.78 188 GLY A C 1
ATOM 1584 O O . GLY A 1 188 ? 25.173 13.374 -29.133 1.00 63.78 188 GLY A O 1
ATOM 1585 N N . TYR A 1 189 ? 26.463 15.203 -29.284 1.00 60.97 189 TYR A N 1
ATOM 1586 C CA . TYR A 1 189 ? 26.628 15.371 -27.833 1.00 60.97 189 TYR A CA 1
ATOM 1587 C C . TYR A 1 189 ? 25.486 16.187 -27.212 1.00 60.97 189 TYR A C 1
ATOM 1589 O O . TYR A 1 189 ? 25.018 15.869 -26.118 1.00 60.97 189 TYR A O 1
ATOM 1597 N N . MET A 1 190 ? 24.973 17.182 -27.944 1.00 56.16 190 MET A N 1
ATOM 1598 C CA . MET A 1 190 ? 23.827 17.982 -27.505 1.00 56.16 190 MET A CA 1
ATOM 1599 C C . MET A 1 190 ? 22.536 17.165 -27.452 1.00 56.16 190 MET A C 1
ATOM 1601 O O . MET A 1 190 ? 21.816 17.310 -26.472 1.00 56.16 190 MET A O 1
ATOM 1605 N N . GLN A 1 191 ? 22.299 16.237 -28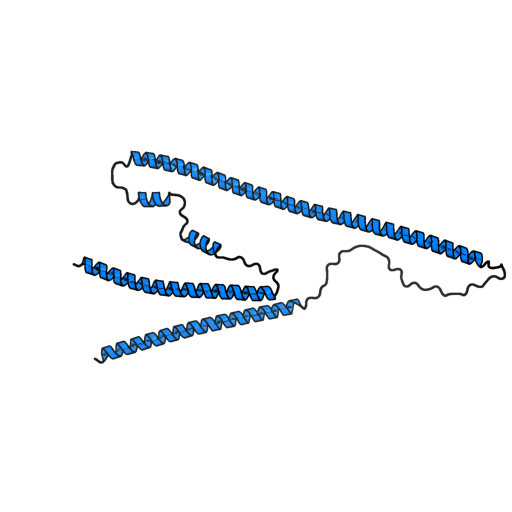.391 1.00 60.88 191 GLN A N 1
ATOM 1606 C CA . GLN A 1 191 ? 21.102 15.379 -28.403 1.00 60.88 191 GLN A CA 1
ATOM 1607 C C . GLN A 1 191 ? 20.962 14.541 -27.115 1.00 60.88 191 GLN A C 1
ATOM 1609 O O . GLN A 1 191 ? 19.892 14.460 -26.516 1.00 60.88 191 GLN A O 1
ATOM 1614 N N . LYS A 1 192 ? 22.072 13.974 -26.618 1.00 59.75 192 LYS A N 1
ATOM 1615 C CA . LYS A 1 192 ? 22.091 13.194 -25.364 1.00 59.75 192 LYS A CA 1
ATOM 1616 C C . LYS A 1 192 ? 21.872 14.059 -24.118 1.00 59.75 192 LYS A C 1
ATOM 1618 O O . LYS A 1 192 ? 21.410 13.552 -23.096 1.00 59.75 192 LYS A O 1
ATOM 1623 N N . LEU A 1 193 ? 22.226 15.342 -24.180 1.00 55.22 193 LEU A N 1
ATOM 1624 C CA . LEU A 1 193 ? 22.024 16.317 -23.105 1.00 55.22 193 LEU A CA 1
ATOM 1625 C C . LEU A 1 193 ? 20.611 16.912 -23.130 1.00 55.22 193 LEU A C 1
ATOM 1627 O O . LEU A 1 193 ? 20.038 17.118 -22.062 1.00 55.22 193 LEU A O 1
ATOM 1631 N N . THR A 1 194 ? 20.025 17.128 -24.308 1.00 57.19 194 THR A N 1
ATOM 1632 C CA . THR A 1 194 ? 18.629 17.559 -24.469 1.00 57.19 194 THR A CA 1
ATOM 1633 C C . THR A 1 194 ? 17.655 16.442 -24.089 1.00 57.19 194 THR A C 1
ATOM 1635 O O . THR A 1 194 ? 16.725 16.699 -23.326 1.00 57.19 194 THR A O 1
ATOM 1638 N N . ASP A 1 195 ? 17.927 15.185 -24.465 1.00 56.03 195 ASP A N 1
ATOM 1639 C CA . ASP A 1 195 ? 17.116 14.019 -24.064 1.00 56.03 195 ASP A CA 1
ATOM 1640 C C . ASP A 1 195 ? 17.174 13.729 -22.552 1.00 56.03 195 ASP A C 1
ATOM 1642 O O . ASP A 1 195 ? 16.244 13.147 -21.993 1.00 56.03 195 ASP A O 1
ATOM 1646 N N . LYS A 1 196 ? 18.253 14.148 -21.872 1.00 55.41 196 LYS A N 1
ATOM 1647 C CA . LYS A 1 196 ? 18.382 14.099 -20.404 1.00 55.41 196 LYS A CA 1
ATOM 1648 C C . LYS A 1 196 ? 17.784 15.319 -19.689 1.00 55.41 196 LYS A C 1
ATOM 1650 O O . LYS A 1 196 ? 17.531 15.236 -18.491 1.00 55.41 196 LYS A O 1
ATOM 1655 N N . ARG A 1 197 ? 17.599 16.449 -20.384 1.00 51.50 197 ARG A N 1
ATOM 1656 C CA . ARG A 1 197 ? 17.038 17.700 -19.832 1.00 51.50 197 ARG A CA 1
ATOM 1657 C C . ARG A 1 197 ? 15.525 17.825 -20.015 1.00 51.50 197 ARG A C 1
ATOM 1659 O O . ARG A 1 197 ? 14.920 18.637 -19.317 1.00 51.50 197 ARG A O 1
ATOM 1666 N N . SER A 1 198 ? 14.926 17.031 -20.903 1.00 49.75 198 SER A N 1
ATOM 1667 C CA . SER A 1 198 ? 13.478 16.815 -20.944 1.00 49.75 198 SER A CA 1
ATOM 1668 C C . SER A 1 198 ? 13.076 16.020 -19.695 1.00 49.75 198 SER A C 1
ATOM 1670 O O . SER A 1 198 ? 13.656 14.963 -19.450 1.00 49.75 198 SER A O 1
ATOM 1672 N N . GLY A 1 199 ? 12.187 16.601 -18.876 1.00 55.25 199 GLY A N 1
ATOM 1673 C CA . GLY A 1 199 ? 11.764 16.201 -17.523 1.00 55.25 199 GLY A CA 1
ATOM 1674 C C . GLY A 1 199 ? 12.169 14.802 -17.069 1.00 55.25 199 GLY A C 1
ATOM 1675 O O . GLY A 1 199 ? 11.814 13.833 -17.730 1.00 55.25 199 GLY A O 1
ATOM 1676 N N . LYS A 1 200 ? 12.901 14.733 -15.941 1.00 60.06 200 LYS A N 1
ATOM 1677 C CA . LYS A 1 200 ? 13.424 13.541 -15.245 1.00 60.06 200 LYS A CA 1
ATOM 1678 C C . LYS A 1 200 ? 12.753 12.249 -15.719 1.00 60.06 200 LYS A C 1
ATOM 1680 O O . LYS A 1 200 ? 11.813 11.765 -15.095 1.00 60.06 200 LYS A O 1
ATOM 1685 N N . ARG A 1 201 ? 13.215 11.713 -16.861 1.00 62.81 201 ARG A N 1
ATOM 1686 C CA . ARG A 1 201 ? 12.683 10.465 -17.409 1.00 62.81 201 ARG A CA 1
ATOM 1687 C C . ARG A 1 201 ? 12.899 9.430 -16.325 1.00 62.81 201 ARG A C 1
ATOM 1689 O O . ARG A 1 201 ? 14.048 9.156 -15.977 1.00 62.81 201 ARG A O 1
ATOM 1696 N N . GLN A 1 202 ? 11.796 8.934 -15.767 1.00 65.31 202 GLN A N 1
ATOM 1697 C CA . GLN A 1 202 ? 11.827 7.981 -14.671 1.00 65.31 202 GLN A CA 1
ATOM 1698 C C . GLN A 1 202 ? 12.785 6.860 -15.060 1.00 65.31 202 GLN A C 1
ATOM 1700 O O . GLN A 1 202 ? 12.643 6.257 -16.130 1.00 65.31 202 GLN A O 1
ATOM 1705 N N . THR A 1 203 ? 13.817 6.654 -14.248 1.00 82.81 203 THR A N 1
ATOM 1706 C CA . THR A 1 203 ? 14.853 5.679 -14.590 1.00 82.81 203 THR A CA 1
ATOM 1707 C C . THR A 1 203 ? 14.214 4.295 -14.685 1.00 82.81 203 THR A C 1
ATOM 1709 O O . THR A 1 203 ? 13.241 4.012 -13.987 1.00 82.81 203 THR A O 1
ATOM 1712 N N . GLU A 1 204 ? 14.750 3.393 -15.511 1.00 87.38 204 GLU A N 1
ATOM 1713 C CA . GLU A 1 204 ? 14.223 2.017 -15.593 1.00 87.38 204 GLU A CA 1
ATOM 1714 C C . GLU A 1 204 ? 14.190 1.333 -14.211 1.00 87.38 204 GLU A C 1
ATOM 1716 O O . GLU A 1 204 ? 13.292 0.547 -13.908 1.00 87.38 204 GLU A O 1
ATOM 1721 N N . ARG A 1 205 ? 15.105 1.723 -13.310 1.00 82.00 205 ARG A N 1
ATOM 1722 C CA . ARG A 1 205 ? 15.104 1.309 -11.901 1.00 82.00 205 ARG A CA 1
ATOM 1723 C C . ARG A 1 205 ? 13.876 1.817 -11.141 1.00 82.00 205 ARG A C 1
ATOM 1725 O O . ARG A 1 205 ? 13.251 1.049 -10.413 1.00 82.00 205 ARG A O 1
ATOM 1732 N N . GLU A 1 206 ? 13.533 3.091 -11.292 1.00 85.19 206 GLU A N 1
ATOM 1733 C CA . GLU A 1 206 ? 12.352 3.694 -10.668 1.00 85.19 206 GLU A CA 1
ATOM 1734 C C . GLU A 1 206 ? 11.052 3.142 -11.261 1.00 85.19 206 GLU A C 1
ATOM 1736 O O . GLU A 1 206 ? 10.118 2.891 -10.505 1.00 85.19 206 GLU A O 1
ATOM 1741 N N . LYS A 1 207 ? 10.991 2.896 -12.577 1.00 90.62 207 LYS A N 1
ATOM 1742 C CA . LYS A 1 207 ? 9.833 2.259 -13.224 1.00 90.62 207 LYS A CA 1
ATOM 1743 C C . LYS A 1 207 ? 9.632 0.836 -12.717 1.00 90.62 207 LYS A C 1
ATOM 1745 O O . LYS A 1 207 ? 8.529 0.490 -12.307 1.00 90.62 207 LYS A O 1
ATOM 1750 N N . LYS A 1 208 ? 10.705 0.036 -12.654 1.00 92.19 208 LYS A N 1
ATOM 1751 C CA . LYS A 1 208 ? 10.661 -1.313 -12.074 1.00 92.19 208 LYS A CA 1
ATOM 1752 C C . LYS A 1 208 ? 10.178 -1.268 -10.626 1.00 92.19 208 LYS A C 1
ATOM 1754 O O . LYS A 1 208 ? 9.306 -2.046 -10.258 1.00 92.19 208 LYS A O 1
ATOM 1759 N N . LYS A 1 209 ? 10.710 -0.350 -9.811 1.00 92.44 209 LYS A N 1
ATOM 1760 C CA . LYS A 1 209 ? 10.285 -0.195 -8.413 1.00 92.44 209 LYS A CA 1
ATOM 1761 C C . LYS A 1 209 ? 8.807 0.187 -8.316 1.00 92.44 209 LYS A C 1
ATOM 1763 O O . LYS A 1 209 ? 8.105 -0.397 -7.502 1.00 92.44 209 LYS A O 1
ATOM 1768 N N . LYS A 1 210 ? 8.3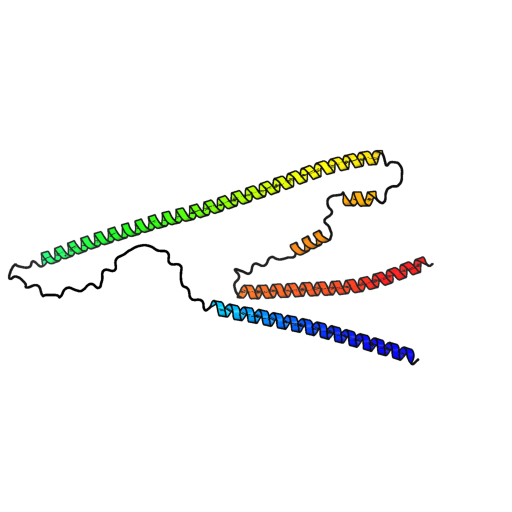38 1.113 -9.157 1.00 92.12 210 LYS A N 1
ATOM 1769 C CA . LYS A 1 210 ? 6.932 1.531 -9.221 1.00 92.12 210 LYS A CA 1
ATOM 1770 C C . LYS A 1 210 ? 6.014 0.354 -9.569 1.00 92.12 210 LYS A C 1
ATOM 1772 O O . LYS A 1 210 ? 5.127 0.054 -8.784 1.00 92.12 210 LYS A O 1
ATOM 1777 N N . ILE A 1 211 ? 6.302 -0.376 -10.648 1.00 92.50 211 ILE A N 1
ATOM 1778 C CA . ILE A 1 211 ? 5.501 -1.532 -11.090 1.00 92.50 211 ILE A CA 1
ATOM 1779 C C . ILE A 1 211 ? 5.488 -2.644 -10.032 1.00 92.50 211 ILE A C 1
ATOM 1781 O O . ILE A 1 211 ? 4.448 -3.236 -9.765 1.00 92.50 211 ILE A O 1
ATOM 1785 N N . LEU A 1 212 ? 6.633 -2.946 -9.408 1.00 93.75 212 LEU A N 1
ATOM 1786 C CA . LEU A 1 212 ? 6.690 -3.960 -8.349 1.00 93.75 212 LEU A CA 1
ATOM 1787 C C . LEU A 1 212 ? 5.899 -3.540 -7.110 1.00 93.75 212 LEU A C 1
ATOM 1789 O O . LEU A 1 212 ? 5.262 -4.385 -6.490 1.00 93.75 212 LEU A O 1
ATOM 1793 N N . ASN A 1 213 ? 5.923 -2.254 -6.761 1.00 92.69 213 ASN A N 1
ATOM 1794 C CA . ASN A 1 213 ? 5.157 -1.740 -5.635 1.00 92.69 213 ASN A CA 1
ATOM 1795 C C . ASN A 1 213 ? 3.649 -1.735 -5.930 1.00 92.69 213 ASN A C 1
ATOM 1797 O O . ASN A 1 213 ? 2.873 -2.084 -5.055 1.00 92.69 213 ASN A O 1
ATOM 1801 N N . GLU A 1 214 ? 3.240 -1.418 -7.163 1.00 93.00 214 GLU A N 1
ATOM 1802 C CA . GLU A 1 214 ? 1.844 -1.518 -7.624 1.00 93.00 214 GLU A CA 1
ATOM 1803 C C . GLU A 1 214 ? 1.328 -2.966 -7.609 1.00 93.00 214 GLU A C 1
ATOM 1805 O O . GLU A 1 214 ? 0.176 -3.212 -7.271 1.00 93.00 214 GLU A O 1
ATOM 1810 N N . ARG A 1 215 ? 2.185 -3.943 -7.934 1.00 92.12 215 ARG A N 1
ATOM 1811 C CA . ARG A 1 215 ? 1.848 -5.377 -7.860 1.00 92.12 215 ARG A CA 1
ATOM 1812 C C . ARG A 1 215 ? 1.851 -5.931 -6.433 1.00 92.12 215 ARG A C 1
ATOM 1814 O O . ARG A 1 215 ? 1.343 -7.031 -6.212 1.00 92.12 215 ARG A O 1
ATOM 1821 N N . ARG A 1 216 ? 2.452 -5.225 -5.472 1.00 91.06 216 ARG A N 1
ATOM 1822 C CA . ARG A 1 216 ? 2.563 -5.684 -4.086 1.00 91.06 216 ARG A CA 1
ATOM 1823 C C . ARG A 1 216 ? 1.234 -5.462 -3.371 1.00 91.06 216 ARG A C 1
ATOM 1825 O O . ARG A 1 216 ? 0.878 -4.336 -3.046 1.00 91.06 216 ARG A O 1
ATOM 1832 N N . LYS A 1 217 ? 0.528 -6.552 -3.075 1.00 85.75 217 LYS A N 1
ATOM 1833 C CA . LYS A 1 217 ? -0.654 -6.525 -2.208 1.00 85.75 217 LYS A CA 1
ATOM 1834 C C . LYS A 1 217 ? -0.192 -6.388 -0.754 1.00 85.75 217 LYS A C 1
ATOM 1836 O O . LYS A 1 217 ? 0.646 -7.171 -0.307 1.00 85.75 217 LYS A O 1
ATOM 1841 N N . SER A 1 218 ? -0.686 -5.380 -0.036 1.00 84.44 218 SER A N 1
ATOM 1842 C CA . SER A 1 218 ? -0.493 -5.297 1.415 1.00 84.44 218 SER A CA 1
ATOM 1843 C C . SER A 1 218 ? -1.226 -6.455 2.085 1.00 84.44 218 SER A C 1
ATOM 1845 O O . SER A 1 218 ? -2.354 -6.769 1.706 1.00 84.44 218 SER A O 1
ATOM 1847 N N . LEU A 1 219 ? -0.580 -7.084 3.061 1.00 85.81 219 LEU A N 1
ATOM 1848 C CA . LEU A 1 219 ? -1.162 -8.156 3.858 1.00 85.81 219 LEU A CA 1
ATOM 1849 C C . LEU A 1 219 ? -1.382 -7.619 5.264 1.00 85.81 219 LEU A C 1
ATOM 1851 O O . LEU A 1 219 ? -0.426 -7.177 5.896 1.00 85.81 219 LEU A O 1
ATOM 1855 N N . ASP A 1 220 ? -2.634 -7.635 5.701 1.00 84.12 220 ASP A N 1
ATOM 1856 C CA . ASP A 1 220 ? -3.021 -7.384 7.084 1.00 84.12 220 ASP A CA 1
ATOM 1857 C C . ASP A 1 220 ? -3.352 -8.736 7.719 1.00 84.12 220 ASP A C 1
ATOM 1859 O O . ASP A 1 220 ? -4.210 -9.454 7.208 1.00 84.12 220 ASP A O 1
ATOM 1863 N N . ILE A 1 221 ? -2.595 -9.122 8.744 1.00 82.50 221 ILE A N 1
ATOM 1864 C CA . ILE A 1 221 ? -2.611 -10.475 9.327 1.00 82.50 221 ILE A CA 1
ATOM 1865 C C . ILE A 1 221 ? -3.100 -10.433 10.784 1.00 82.50 221 ILE A C 1
ATOM 1867 O O . ILE A 1 221 ? -3.592 -11.439 11.286 1.00 82.50 221 ILE A O 1
ATOM 1871 N N . GLU A 1 222 ? -3.024 -9.278 11.451 1.00 78.56 222 GLU A N 1
ATOM 1872 C CA . GLU A 1 222 ? -3.169 -9.167 12.910 1.00 78.56 222 GLU A CA 1
ATOM 1873 C C . GLU A 1 222 ? -4.602 -9.402 13.407 1.00 78.56 222 GLU A C 1
ATOM 1875 O O . GLU A 1 222 ? -4.788 -9.836 14.537 1.00 78.56 222 GLU A O 1
ATOM 1880 N N . ASN A 1 223 ? -5.619 -9.187 12.566 1.00 82.25 223 ASN A N 1
ATOM 1881 C CA . ASN A 1 223 ? -7.024 -9.270 12.980 1.00 82.25 223 ASN A CA 1
ATOM 1882 C C . ASN A 1 223 ? -7.848 -10.301 12.177 1.00 82.25 223 ASN A C 1
ATOM 1884 O O . ASN A 1 223 ? -9.056 -10.138 11.982 1.00 82.25 223 ASN A O 1
ATOM 1888 N N . MET A 1 224 ? -7.201 -11.350 11.652 1.00 87.69 224 MET A N 1
ATOM 1889 C CA . MET A 1 224 ? -7.854 -12.394 10.848 1.00 87.69 224 MET A CA 1
ATOM 1890 C C . MET A 1 224 ? -8.198 -13.646 11.671 1.00 87.69 224 MET A C 1
ATOM 1892 O O . MET A 1 224 ? -7.411 -14.105 12.491 1.00 87.69 224 MET A O 1
ATOM 1896 N N . SER A 1 225 ? -9.357 -14.261 11.404 1.00 90.00 225 SER A N 1
ATOM 1897 C CA . SER A 1 225 ? -9.713 -15.562 11.986 1.00 90.00 225 SER A CA 1
ATOM 1898 C C . SER A 1 225 ? -8.879 -16.703 11.385 1.00 90.00 225 SER A C 1
ATOM 1900 O O . SER A 1 225 ? -8.436 -16.630 10.236 1.00 90.00 225 SER A O 1
ATOM 1902 N N . GLN A 1 226 ? -8.706 -17.799 12.131 1.00 89.75 226 GLN A N 1
ATOM 1903 C CA . GLN A 1 226 ? -7.889 -18.948 11.713 1.00 89.75 226 GLN A CA 1
ATOM 1904 C C . GLN A 1 226 ? -8.325 -19.551 10.365 1.00 89.75 226 GLN A C 1
ATOM 1906 O O . GLN A 1 226 ? -7.487 -19.954 9.558 1.00 89.75 226 GLN A O 1
ATOM 1911 N N . GLU A 1 227 ? -9.630 -19.611 10.101 1.00 91.94 227 GLU A N 1
ATOM 1912 C CA . GLU A 1 227 ? -10.170 -20.110 8.833 1.00 91.94 227 GLU A CA 1
ATOM 1913 C C . GLU A 1 227 ? -9.808 -19.185 7.662 1.00 91.94 227 GLU A C 1
ATOM 1915 O O . GLU A 1 227 ? -9.283 -19.645 6.647 1.00 91.94 227 GLU A O 1
ATOM 1920 N N . ARG A 1 228 ? -9.934 -17.865 7.851 1.00 90.81 228 ARG A N 1
ATOM 1921 C CA . ARG A 1 228 ? -9.529 -16.872 6.846 1.00 90.81 228 ARG A CA 1
ATOM 1922 C C . ARG A 1 228 ? -8.024 -16.863 6.596 1.00 90.81 228 ARG A C 1
ATOM 1924 O O . ARG A 1 228 ? -7.603 -16.641 5.465 1.00 90.81 228 ARG A O 1
ATOM 1931 N N . LEU A 1 229 ? -7.202 -17.124 7.613 1.00 91.94 229 LEU A N 1
ATOM 1932 C CA . LEU A 1 229 ? -5.751 -17.254 7.441 1.00 91.94 229 LEU A CA 1
ATOM 1933 C C . LEU A 1 229 ? -5.386 -18.447 6.547 1.00 91.94 229 LEU A C 1
ATOM 1935 O O . LEU A 1 229 ? -4.515 -18.317 5.686 1.00 91.94 229 LEU A O 1
ATOM 1939 N N . LYS A 1 230 ? -6.080 -19.585 6.686 1.00 93.62 230 LYS A N 1
ATOM 1940 C CA . LYS A 1 230 ? -5.875 -20.760 5.818 1.00 93.62 230 LYS A CA 1
ATOM 1941 C C . LYS A 1 230 ? -6.259 -20.470 4.368 1.00 93.62 230 LYS A C 1
ATOM 1943 O O . LYS A 1 230 ? -5.499 -20.800 3.458 1.00 93.62 230 LYS A O 1
ATOM 1948 N N . GLU A 1 231 ? -7.399 -19.818 4.150 1.00 94.31 231 GLU A N 1
ATOM 1949 C CA . GLU A 1 231 ? -7.821 -19.385 2.813 1.00 94.31 231 GLU A CA 1
ATOM 1950 C C . GLU A 1 231 ? -6.803 -18.426 2.191 1.00 94.31 231 GLU A C 1
ATOM 1952 O O . GLU A 1 231 ? -6.414 -18.586 1.033 1.00 94.31 231 GLU A O 1
ATOM 1957 N N . LYS A 1 232 ? -6.299 -17.467 2.977 1.00 92.62 232 LYS A N 1
ATOM 1958 C CA . LYS A 1 232 ? -5.353 -16.469 2.478 1.00 92.62 232 LYS A CA 1
ATOM 1959 C C . LYS A 1 232 ? -3.971 -17.044 2.195 1.00 92.62 232 LYS A C 1
ATOM 1961 O O . LYS A 1 232 ? -3.345 -16.655 1.211 1.00 92.62 232 LYS A O 1
ATOM 1966 N N . ALA A 1 233 ? -3.526 -18.019 2.985 1.00 94.19 233 ALA A N 1
ATOM 1967 C CA . ALA A 1 233 ? -2.323 -18.791 2.694 1.00 94.19 233 ALA A CA 1
ATOM 1968 C C . ALA A 1 233 ? -2.453 -19.557 1.368 1.00 94.19 233 ALA A C 1
ATOM 1970 O O . ALA A 1 233 ? -1.522 -19.545 0.561 1.00 94.19 233 ALA A O 1
ATOM 1971 N N . LYS A 1 234 ? -3.619 -20.163 1.105 1.00 96.25 234 LYS A N 1
ATOM 1972 C CA . LYS A 1 234 ? -3.889 -20.856 -0.160 1.00 96.25 234 LYS A CA 1
ATOM 1973 C C . LYS A 1 234 ? -3.880 -19.896 -1.353 1.00 96.25 234 LYS A C 1
ATOM 1975 O O . LYS A 1 234 ? -3.218 -20.180 -2.344 1.00 96.25 234 LYS A O 1
ATOM 1980 N N . GLU A 1 235 ? -4.526 -18.737 -1.238 1.00 93.88 235 GLU A N 1
ATOM 1981 C CA . GLU A 1 235 ? -4.519 -17.709 -2.291 1.00 93.88 235 GLU A CA 1
ATOM 1982 C C . GLU A 1 235 ? -3.100 -17.195 -2.587 1.00 93.88 235 GLU A C 1
ATOM 1984 O O . GLU A 1 235 ? -2.719 -17.033 -3.746 1.00 93.88 235 GLU A O 1
ATOM 1989 N N . LEU A 1 236 ? -2.291 -16.953 -1.550 1.00 94.12 236 LEU A N 1
ATOM 1990 C CA . LEU A 1 236 ? -0.898 -16.535 -1.721 1.00 94.12 236 LEU A CA 1
ATOM 1991 C C . LEU A 1 236 ? -0.048 -17.621 -2.379 1.00 94.12 236 LEU A C 1
ATOM 1993 O O . LEU A 1 236 ? 0.806 -17.307 -3.209 1.00 94.12 236 LEU A O 1
ATOM 1997 N N . TRP A 1 237 ? -0.288 -18.884 -2.035 1.00 96.00 237 TRP A N 1
ATOM 1998 C CA . TRP A 1 237 ? 0.380 -20.014 -2.664 1.00 96.00 237 TRP A CA 1
ATOM 1999 C C . TRP A 1 237 ? 0.020 -20.122 -4.151 1.00 96.00 237 TRP A C 1
ATOM 2001 O O . TRP A 1 237 ? 0.918 -20.165 -4.989 1.00 96.00 237 TRP A O 1
ATOM 2011 N N . GLU A 1 238 ? -1.268 -20.062 -4.499 1.00 97.25 238 GLU A N 1
ATOM 2012 C CA . GLU A 1 238 ? -1.731 -20.052 -5.895 1.00 97.25 238 GLU A CA 1
ATOM 2013 C C . GLU A 1 238 ? -1.131 -18.872 -6.679 1.00 97.25 238 GLU A C 1
ATOM 2015 O O . GLU A 1 238 ? -0.676 -19.037 -7.812 1.00 97.25 238 GLU A O 1
ATOM 2020 N N . TRP A 1 239 ? -1.039 -17.695 -6.050 1.00 95.31 239 TRP A N 1
ATOM 2021 C CA . TRP A 1 239 ? -0.410 -16.515 -6.641 1.00 95.31 239 TRP A CA 1
ATOM 2022 C C . TRP A 1 239 ? 1.085 -16.713 -6.927 1.00 95.31 239 TRP A C 1
ATOM 2024 O O . TRP A 1 239 ? 1.568 -16.329 -7.994 1.00 95.31 239 TRP A O 1
ATOM 2034 N N . ILE A 1 240 ? 1.831 -17.332 -6.006 1.00 95.50 240 ILE A N 1
ATOM 2035 C CA . ILE A 1 240 ? 3.246 -17.668 -6.223 1.00 95.50 240 ILE A CA 1
ATOM 2036 C C . ILE A 1 240 ? 3.383 -18.660 -7.380 1.00 95.50 240 ILE A C 1
ATOM 2038 O O . ILE A 1 240 ? 4.187 -18.420 -8.281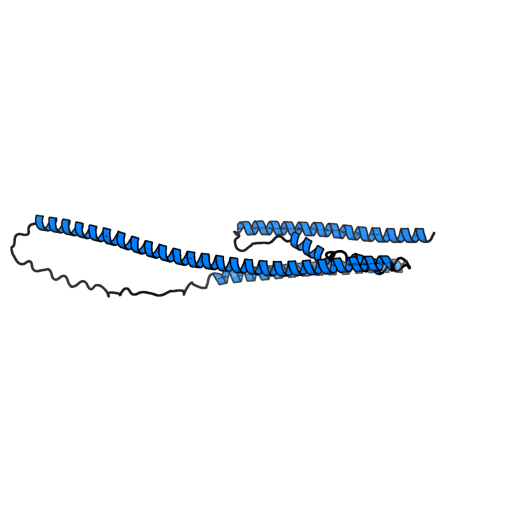 1.00 95.50 240 ILE A O 1
ATOM 2042 N N . GLN A 1 241 ? 2.566 -19.716 -7.403 1.00 97.19 241 GLN A N 1
ATOM 2043 C CA . GLN A 1 241 ? 2.598 -20.713 -8.474 1.00 97.19 241 GLN A CA 1
ATOM 2044 C C . GLN A 1 241 ? 2.333 -20.090 -9.850 1.00 97.19 241 GLN A C 1
ATOM 2046 O O . GLN A 1 241 ? 3.033 -20.406 -10.814 1.00 97.19 241 GLN A O 1
ATOM 2051 N N . GLN A 1 242 ? 1.376 -19.163 -9.950 1.00 96.94 242 GLN A N 1
ATOM 2052 C CA . 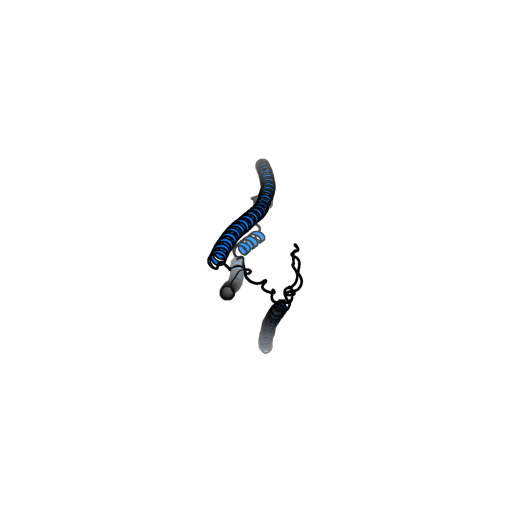GLN A 1 242 ? 1.117 -18.432 -11.190 1.00 96.94 242 GLN A CA 1
ATOM 2053 C C . GLN A 1 242 ? 2.343 -17.620 -11.640 1.00 96.94 242 GLN A C 1
ATOM 2055 O O . GLN A 1 242 ? 2.751 -17.702 -12.799 1.00 96.94 242 GLN A O 1
ATOM 2060 N N . LEU A 1 243 ? 2.963 -16.862 -10.729 1.00 96.25 243 LEU A N 1
ATOM 2061 C CA . LEU A 1 243 ? 4.158 -16.072 -11.044 1.00 96.25 243 LEU A CA 1
ATOM 2062 C C . LEU A 1 243 ? 5.343 -16.950 -11.471 1.00 96.25 243 LEU A C 1
ATOM 2064 O O . LEU A 1 243 ? 6.141 -16.543 -12.320 1.00 96.25 243 LEU A O 1
ATOM 2068 N N . GLU A 1 244 ? 5.482 -18.145 -10.898 1.00 96.50 244 GLU A N 1
ATOM 2069 C CA . GLU A 1 244 ? 6.510 -19.101 -11.304 1.00 96.50 244 GLU A CA 1
ATOM 2070 C C . GLU A 1 244 ? 6.274 -19.666 -12.703 1.00 96.50 244 GLU A C 1
ATOM 2072 O O . GLU A 1 244 ? 7.233 -19.749 -13.477 1.00 96.50 244 GLU A O 1
ATOM 2077 N N . ALA A 1 245 ? 5.026 -19.987 -13.049 1.00 97.19 245 ALA A N 1
ATOM 2078 C CA . ALA A 1 245 ? 4.660 -20.427 -14.391 1.00 97.19 245 ALA A CA 1
ATOM 2079 C C . ALA A 1 245 ? 4.957 -19.337 -15.438 1.00 97.19 245 ALA A C 1
ATOM 2081 O O . ALA A 1 245 ? 5.665 -19.590 -16.413 1.00 97.19 245 ALA A O 1
ATOM 2082 N N . GLU A 1 246 ? 4.534 -18.092 -15.189 1.00 97.31 246 GLU A N 1
ATOM 2083 C CA . GLU A 1 246 ? 4.823 -16.959 -16.081 1.00 97.31 246 GLU A CA 1
ATOM 2084 C C . GLU A 1 246 ? 6.335 -16.725 -16.242 1.00 97.31 246 GLU A C 1
ATOM 2086 O O . GLU A 1 246 ? 6.833 -16.476 -17.344 1.00 97.31 246 GLU A O 1
ATOM 2091 N N . LYS A 1 247 ? 7.101 -16.835 -15.147 1.00 97.19 247 LYS A N 1
ATOM 2092 C CA . LYS A 1 247 ? 8.567 -16.733 -15.178 1.00 97.19 247 LYS A CA 1
ATOM 2093 C C . LYS A 1 247 ? 9.177 -17.818 -16.066 1.00 97.19 247 LYS A C 1
ATOM 2095 O O . LYS A 1 247 ? 10.090 -17.510 -16.833 1.00 97.19 247 LYS A O 1
ATOM 2100 N N . PHE A 1 248 ? 8.703 -19.058 -15.957 1.00 97.38 248 PHE A N 1
ATOM 2101 C CA . PHE A 1 248 ? 9.193 -20.179 -16.755 1.00 97.38 248 PHE A CA 1
ATOM 2102 C C . PHE A 1 248 ? 8.961 -19.947 -18.254 1.00 97.38 248 PHE A C 1
ATOM 2104 O O . PHE A 1 248 ? 9.907 -20.037 -19.043 1.00 97.38 248 PHE A O 1
ATOM 2111 N N . ASP A 1 249 ? 7.749 -19.548 -18.641 1.00 97.62 249 ASP A N 1
ATOM 2112 C CA . ASP A 1 249 ? 7.413 -19.265 -20.039 1.00 97.62 249 ASP A CA 1
ATOM 2113 C C . ASP A 1 249 ? 8.276 -18.134 -20.612 1.00 97.62 249 ASP A C 1
ATOM 2115 O O . ASP A 1 249 ? 8.823 -18.251 -21.714 1.00 97.62 249 ASP A O 1
ATOM 2119 N N . LEU A 1 250 ? 8.478 -17.057 -19.845 1.00 97.69 250 LEU A N 1
ATOM 2120 C CA . LEU A 1 250 ? 9.347 -15.947 -20.243 1.00 97.69 250 LEU A CA 1
ATOM 2121 C C . LEU A 1 250 ? 10.813 -16.377 -20.387 1.00 97.69 250 LEU A C 1
ATOM 2123 O O . LEU A 1 250 ? 11.494 -15.936 -21.315 1.00 97.69 250 LEU A O 1
ATOM 2127 N N . GLN A 1 251 ? 11.317 -17.249 -19.510 1.00 97.19 251 GLN A N 1
ATOM 2128 C CA . GLN A 1 251 ? 12.675 -17.794 -19.615 1.00 97.19 251 GLN A CA 1
ATOM 2129 C C . GLN A 1 251 ? 12.851 -18.668 -20.864 1.00 97.19 251 GLN A C 1
ATOM 2131 O O . GLN A 1 251 ? 13.876 -18.572 -21.553 1.00 97.19 251 GLN A O 1
ATOM 2136 N N . TYR A 1 252 ? 11.849 -19.486 -21.186 1.00 96.44 252 TYR A N 1
ATOM 2137 C CA . TYR A 1 252 ? 11.845 -20.297 -22.398 1.00 96.44 252 TYR A CA 1
ATOM 2138 C C . TYR A 1 252 ? 11.815 -19.420 -23.659 1.00 96.44 252 TYR A C 1
ATOM 2140 O O . TYR A 1 252 ? 12.657 -19.577 -24.550 1.00 96.44 252 TYR A O 1
ATOM 2148 N N . GLN A 1 253 ? 10.921 -18.425 -23.703 1.00 97.62 253 GLN A N 1
ATOM 2149 C CA . GLN A 1 253 ? 10.846 -17.454 -24.798 1.00 97.62 253 GLN A CA 1
ATOM 2150 C C . GLN A 1 253 ? 12.160 -16.689 -24.980 1.00 97.62 253 GLN A C 1
ATOM 2152 O O . GLN A 1 253 ? 12.651 -16.578 -26.103 1.00 97.62 253 GLN A O 1
ATOM 2157 N N . PHE A 1 254 ? 12.768 -16.215 -23.890 1.00 97.12 254 PHE A N 1
ATOM 2158 C CA . PHE A 1 254 ? 14.049 -15.509 -23.933 1.00 97.12 254 PHE A CA 1
ATOM 2159 C C . PHE A 1 254 ? 15.164 -16.379 -24.529 1.00 97.12 254 PHE A C 1
ATOM 2161 O O . PHE A 1 254 ? 15.960 -15.913 -25.347 1.00 97.12 254 PHE A O 1
ATOM 2168 N N . SER A 1 255 ? 15.201 -17.662 -24.165 1.00 96.88 255 SER A N 1
ATOM 2169 C CA . SER A 1 255 ? 16.175 -18.617 -24.703 1.00 96.88 255 SER A CA 1
ATOM 2170 C C . SER A 1 255 ? 15.987 -18.830 -26.209 1.00 96.88 255 SER A C 1
ATOM 2172 O O . SER A 1 255 ? 16.967 -18.804 -26.958 1.00 96.88 255 SER A O 1
ATOM 2174 N N . ARG A 1 256 ? 14.734 -18.949 -26.672 1.00 97.12 256 ARG A N 1
ATOM 2175 C CA . ARG A 1 256 ? 14.401 -19.046 -28.103 1.00 97.12 256 ARG A CA 1
ATOM 2176 C C . ARG A 1 256 ? 14.798 -17.782 -28.867 1.00 97.12 256 ARG A C 1
ATOM 2178 O O . ARG A 1 256 ? 15.499 -17.869 -29.871 1.00 97.12 256 ARG A O 1
ATOM 2185 N N . GLN A 1 257 ? 14.436 -16.608 -28.351 1.00 97.56 257 GLN A N 1
ATOM 2186 C CA . GLN A 1 257 ? 14.790 -15.315 -28.946 1.00 97.56 257 GLN A CA 1
ATOM 2187 C C . GLN A 1 257 ? 16.305 -15.127 -29.046 1.00 97.56 257 GLN A C 1
ATOM 2189 O O . GLN A 1 257 ? 16.806 -14.625 -30.048 1.00 97.56 257 GLN A O 1
ATOM 2194 N N . LYS A 1 258 ? 17.065 -15.565 -28.037 1.00 97.81 258 LYS A N 1
ATOM 2195 C CA . LYS A 1 258 ? 18.531 -15.509 -28.070 1.00 97.81 258 LYS A CA 1
ATOM 2196 C C . LYS A 1 258 ? 19.107 -16.333 -29.226 1.00 97.81 258 LYS A C 1
ATOM 2198 O O . LYS A 1 258 ? 20.038 -15.875 -29.889 1.00 97.81 258 LYS A O 1
ATOM 2203 N N . TYR A 1 259 ? 18.554 -17.519 -29.484 1.00 97.31 259 TYR A N 1
ATOM 2204 C CA . TYR A 1 259 ? 18.933 -18.334 -30.638 1.00 97.31 259 TYR A CA 1
ATOM 2205 C C . TYR A 1 259 ? 18.561 -17.648 -31.961 1.00 97.31 259 TYR A C 1
ATOM 2207 O O . TYR A 1 259 ? 19.421 -17.496 -32.828 1.00 97.31 259 TYR A O 1
ATOM 2215 N N . GLU A 1 260 ? 17.323 -17.161 -32.087 1.00 97.62 260 GLU A N 1
ATOM 2216 C CA . GLU A 1 260 ? 16.847 -16.438 -33.275 1.00 97.62 260 GLU A CA 1
ATOM 2217 C C . GLU A 1 260 ? 17.737 -15.223 -33.593 1.00 97.62 260 GLU A C 1
ATOM 2219 O O . GLU A 1 260 ? 18.168 -15.052 -34.733 1.00 97.62 260 GLU A O 1
ATOM 2224 N N . ILE A 1 261 ? 18.105 -14.426 -32.584 1.00 97.75 261 ILE A N 1
ATOM 2225 C CA . ILE A 1 261 ? 19.013 -13.278 -32.732 1.00 97.75 261 ILE A CA 1
ATOM 2226 C C . ILE A 1 261 ? 20.381 -13.714 -33.265 1.00 97.75 261 ILE A C 1
ATOM 2228 O O . ILE A 1 261 ? 20.930 -13.050 -34.144 1.00 97.75 261 ILE A O 1
ATOM 2232 N N . ASN A 1 262 ? 20.945 -14.813 -32.760 1.00 96.69 262 ASN A N 1
ATOM 2233 C CA . ASN A 1 262 ? 22.236 -15.313 -33.238 1.00 96.69 262 ASN A CA 1
ATOM 2234 C C . ASN A 1 262 ? 22.165 -15.747 -34.707 1.00 96.69 262 ASN A C 1
ATOM 2236 O O . ASN A 1 262 ? 23.034 -15.383 -35.496 1.00 96.69 262 ASN A O 1
ATOM 2240 N N . VAL A 1 263 ? 21.108 -16.466 -35.091 1.00 97.44 263 VAL A N 1
ATOM 2241 C CA . VAL A 1 263 ? 20.885 -16.872 -36.486 1.00 97.44 263 VAL A CA 1
ATOM 2242 C C . VAL A 1 263 ? 20.727 -15.649 -37.389 1.00 97.44 263 VAL A C 1
ATOM 2244 O O . VAL A 1 263 ? 21.350 -15.580 -38.446 1.00 97.44 263 VAL A O 1
ATOM 2247 N N . LEU A 1 264 ? 19.938 -14.656 -36.972 1.00 97.31 264 LEU A N 1
ATOM 2248 C CA . LEU A 1 264 ? 19.740 -13.420 -37.730 1.00 97.31 264 LEU A CA 1
ATOM 2249 C C . LEU A 1 264 ? 21.045 -12.636 -37.901 1.00 97.31 264 LEU A C 1
ATOM 2251 O O . LEU A 1 264 ? 21.314 -12.145 -38.994 1.00 97.31 264 LEU A O 1
ATOM 2255 N N . ARG A 1 265 ? 21.887 -12.562 -36.863 1.00 95.69 265 ARG A N 1
ATOM 2256 C CA . ARG A 1 265 ? 23.214 -11.933 -36.952 1.00 95.69 265 ARG A CA 1
ATOM 2257 C C . ARG A 1 265 ? 24.104 -12.617 -37.987 1.00 95.69 265 ARG A C 1
ATOM 2259 O O . ARG A 1 265 ? 24.727 -11.921 -38.784 1.00 95.69 265 ARG A O 1
ATOM 2266 N N . ASN A 1 266 ? 24.124 -13.949 -38.004 1.00 95.12 266 ASN A N 1
ATOM 2267 C CA . ASN A 1 266 ? 24.895 -14.708 -38.990 1.00 95.12 266 ASN A CA 1
ATOM 2268 C C . ASN A 1 266 ? 24.379 -14.447 -40.410 1.00 95.12 266 ASN A C 1
ATOM 2270 O O . ASN A 1 266 ? 25.158 -14.063 -41.273 1.00 95.12 266 ASN A O 1
ATOM 2274 N N . ARG A 1 267 ? 23.057 -14.516 -40.623 1.00 95.94 267 ARG A N 1
ATOM 2275 C CA . ARG A 1 267 ? 22.432 -14.224 -41.925 1.00 95.94 267 ARG A CA 1
ATOM 2276 C C . ARG A 1 267 ? 22.767 -12.823 -42.436 1.00 95.94 267 ARG A C 1
ATOM 2278 O O . ARG A 1 267 ? 23.091 -12.665 -43.606 1.00 95.94 267 ARG A O 1
ATOM 2285 N N . VAL A 1 268 ? 22.698 -11.809 -41.570 1.00 96.31 268 VAL A N 1
ATOM 2286 C CA . VAL A 1 268 ? 23.075 -10.433 -41.932 1.00 96.31 268 VAL A CA 1
ATOM 2287 C C . VAL A 1 268 ? 24.550 -10.363 -42.323 1.00 96.31 268 VAL A C 1
ATOM 2289 O O . VAL A 1 268 ? 24.871 -9.761 -43.343 1.00 96.31 268 VAL A O 1
ATOM 2292 N N . SER A 1 269 ? 25.441 -10.998 -41.555 1.00 93.31 269 SER A N 1
ATOM 2293 C CA . SER A 1 269 ? 26.872 -11.018 -41.870 1.00 93.31 269 SER A CA 1
ATOM 2294 C C . SER A 1 269 ? 27.165 -11.707 -43.202 1.00 93.31 269 SER A C 1
ATOM 2296 O O . SER A 1 269 ? 27.993 -11.215 -43.961 1.00 93.31 269 SER A O 1
ATOM 2298 N N . ASP A 1 270 ? 26.484 -12.809 -43.505 1.00 92.88 270 ASP A N 1
ATOM 2299 C CA . ASP A 1 270 ? 26.692 -13.555 -44.746 1.00 92.88 270 ASP A CA 1
ATOM 2300 C C . ASP A 1 270 ? 26.199 -12.764 -45.967 1.00 92.88 270 ASP A C 1
ATOM 2302 O O . ASP A 1 270 ? 26.906 -12.682 -46.969 1.00 92.88 270 ASP A O 1
ATOM 2306 N N . HIS A 1 271 ? 25.058 -12.074 -45.854 1.00 90.62 271 HIS A N 1
ATOM 2307 C CA . HIS A 1 271 ? 24.573 -11.164 -46.898 1.00 90.62 271 HIS A CA 1
ATOM 2308 C C . HIS A 1 271 ? 25.449 -9.916 -47.092 1.00 90.62 271 HIS A C 1
ATOM 2310 O O . HIS A 1 271 ? 25.437 -9.346 -48.175 1.00 90.62 271 HIS A O 1
ATOM 2316 N N . GLN A 1 272 ? 26.202 -9.481 -46.076 1.00 85.81 272 GLN A N 1
ATOM 2317 C CA . GLN A 1 272 ? 27.136 -8.347 -46.175 1.00 85.81 272 GLN A CA 1
ATOM 2318 C C . GLN A 1 272 ? 28.503 -8.722 -46.763 1.00 85.81 272 GLN A C 1
ATOM 2320 O O . GLN A 1 272 ? 29.263 -7.836 -47.143 1.00 85.81 272 GLN A O 1
ATOM 2325 N N . LYS A 1 273 ? 28.846 -10.014 -46.786 1.00 76.44 273 LYS A N 1
ATOM 2326 C CA . LYS A 1 273 ? 30.092 -10.527 -47.382 1.00 76.44 273 LYS A CA 1
ATOM 2327 C C . LYS A 1 273 ? 29.972 -10.790 -48.886 1.00 76.44 273 LYS A C 1
ATOM 2329 O O . LYS A 1 273 ? 30.968 -11.169 -49.496 1.00 76.44 273 LYS A O 1
ATOM 2334 N N . THR A 1 274 ? 28.768 -10.647 -49.440 1.00 55.16 274 THR A N 1
ATOM 2335 C CA . THR A 1 274 ? 28.497 -10.730 -50.883 1.00 55.16 274 THR A CA 1
ATOM 2336 C C . THR A 1 274 ? 28.590 -9.335 -51.480 1.00 55.16 274 THR A C 1
ATOM 2338 O O . THR A 1 274 ? 29.168 -9.212 -52.578 1.00 55.16 274 THR A O 1
#

Sequence (274 aa):
MYLLTYFACSAILLIYLTSLHYFNYLTYSVYLLHLLLIALLTTFLLCSSEEQGVDEEEEQEEEEEEGIIGPFIMPNLIPPKIPDGERVDFDDIHRKRMEKDLMELQTLIEVHFESRKKEEEELVQLKERIEKRRSERAEQHRIRSERDKERQKRLEDERIRKEEEEAKKRAEDDAKKKKTLTSLHFGGYMQKLTDKRSGKRQTEREKKKKILNERRKSLDIENMSQERLKEKAKELWEWIQQLEAEKFDLQYQFSRQKYEINVLRNRVSDHQKT

Radius of gyration: 45.24 Å; chains: 1; bounding box: 92×76×136 Å

Secondary structure (DSSP, 8-state):
-HHHHHHHHHHHHHHHHHHHHHHHHHHHHHHHHHHHHHHHHHHHHHHHHHTTS------PPP---------------PPP---S-----HHHHHHHHHHHHHHHHHHHHHHHHHHHHHHHHHHHHHHHHHHHHHHHHHHHHHHHHHHHHHHHHHHHHHHHHHHHHHHHHHHHHHHHHHHH-SSS--HHHHHHHHHHHSTT---HHHHHHHHHHHH------TT--HHHHHHHHHHHHHHHHHHHHHHHHHHHHHHHHHHHHHHHHHHHHHHH--

Foldseek 3Di:
DVVVVVVVVVVVVVVVVVVVVVVVVVVVVVVVVVVVVVVVVVVVVVVVVVVVPDDDDDDDDDDDDDDDPDDPPDDPPPPPPDDDDDDDDVVVVVVVVVVVVVVVVVVVVVCVVVVVVVVVVVVVVVVVVVVVVVVVVVVVVVVVVVVVVVVVVVVVVVVVVVLVVVVVVVVVVVVVCVVVPPDDDPPPPVVVVVVCNPPNPQPPVNVVVVVVVVVDDDDDDPPDDPVVVVVVVVVVVVVVVVVVVVVVVVVVVVVVVVVVVVVVVVVVVVVVVD

Organism: Haplochromis burtoni (NCBI:txid8153)